Protein AF-A0A9D8IK48-F1 (afdb_monomer_lite)

Secondary structure (DSSP, 8-state):
--SS-PPPPS-EEEES---S-TT-TTTHHHHHHHHHHHH-SSSSSSSS-S-EEEE--TTS-S-TT--SSS--HHHHHHHHHHHHHHTTS-SEE-TTS--EEEEETTEEEEE-TT-S-SS--TT--S--TT----SHHHHHHHHIIIIITTS---EEEE-SS-TTSTTS-HHHHHHHHHHHTTS-EEEEEE-SS--EEEEE--STTPPPEEEEE---GGGEEEEEEEETTEEEEEEEEESSTT-SSS--EEEEEEEEE--SPP-

Foldseek 3Di:
DPDDDDDDDQAEEAFAPQDQAAQDAPRLVVSVVVSCQDRNAALPRHVRNHHYDYAHEQRQDADPPPRPRNDHSQVVQLVSLVVCVVVVNFDDADPVSHKTWHDDALEIETEQEHDQDCFADPPQDPHDRRSTSNHSVVCVLVCCCPVPNQVQGEYEYGYADDPPDSRHDLVRVVVSCVSCQSHLHAEYEYEDPDFAWDWDDNDPPGDTHIYTYQHDPLFFGKDWDDDAQKIWIKTWGFPDSPDPPPTDIDIGTRDIGTSGDDD

Sequence (263 aa):
MGGGKVGKPRGVLVLGDLIDDGDKRGETPVQWRHFESQFGLDGTDGMLKFPVFEGWGNHDGPPAGKEKFGFSVQAKIKERNIQRKKAGRIGSVSENGLHYSWDWGDVHFVQANLYPADRQHPKVRYSLPWHDPQGALSFVRDDLRVAVGGSGRPVVIVSHCGVDTDWWHPEDWAEFHKAVKPFNVVAYFYGHSGTGLRKYKPGEGEKPVDCLNTGQTEKGFFVSEVASGRFRAAYQIKKDFKATGDLEWEWKHLLDKPSGQPR

Radius of gyration: 17.96 Å; chains: 1; bounding box: 49×43×49 Å

pLDDT: mean 91.84, std 8.96, range [47.66, 98.94]

Structure (mmCIF, N/CA/C/O backbone):
data_AF-A0A9D8IK48-F1
#
_entry.id   AF-A0A9D8IK48-F1
#
loop_
_atom_site.group_PDB
_atom_site.id
_atom_site.type_symbol
_atom_site.label_atom_id
_atom_site.label_alt_id
_atom_site.label_comp_id
_atom_site.label_asym_id
_atom_site.label_entity_id
_atom_site.label_seq_id
_atom_site.pdbx_PDB_ins_code
_atom_site.Cartn_x
_atom_site.Cartn_y
_atom_site.Cartn_z
_atom_site.occupancy
_atom_site.B_iso_or_equiv
_atom_site.auth_seq_id
_atom_site.auth_comp_id
_atom_site.auth_asym_id
_atom_site.auth_atom_id
_atom_site.pdbx_PDB_model_num
ATOM 1 N N . MET A 1 1 ? -3.420 -3.772 23.108 1.00 53.00 1 MET A N 1
ATOM 2 C CA . MET A 1 1 ? -1.952 -3.602 23.130 1.00 53.00 1 MET A CA 1
ATOM 3 C C . MET A 1 1 ? -1.568 -3.001 24.465 1.00 53.00 1 MET A C 1
ATOM 5 O O . MET A 1 1 ? -2.245 -2.077 24.887 1.00 53.00 1 MET A O 1
ATOM 9 N N . GLY A 1 2 ? -0.572 -3.582 25.134 1.00 49.66 2 GLY A N 1
ATOM 10 C CA . GLY A 1 2 ? -0.240 -3.308 26.535 1.00 49.66 2 GLY A CA 1
ATOM 11 C C . GLY A 1 2 ? -0.135 -4.613 27.327 1.00 49.66 2 GLY A C 1
ATOM 12 O O . GLY A 1 2 ? -1.134 -5.315 27.454 1.00 49.66 2 GLY A O 1
ATOM 13 N N . GLY A 1 3 ? 1.085 -4.951 27.765 1.00 53.53 3 GLY A N 1
ATOM 14 C CA . GLY A 1 3 ? 1.457 -5.914 28.822 1.00 53.53 3 GLY A CA 1
ATOM 15 C C . GLY A 1 3 ? 0.966 -7.373 28.788 1.00 53.53 3 GLY A C 1
ATOM 16 O O . GLY A 1 3 ? 1.447 -8.168 29.585 1.00 53.53 3 GLY A O 1
ATOM 17 N N . GLY A 1 4 ? 0.019 -7.742 27.925 1.00 64.75 4 GLY A N 1
ATOM 18 C CA . GLY A 1 4 ? -0.636 -9.054 27.918 1.00 64.75 4 GLY A CA 1
ATOM 19 C C . GLY A 1 4 ? -0.247 -9.954 26.744 1.00 64.75 4 GLY A C 1
ATOM 20 O O . GLY A 1 4 ? 0.551 -9.592 25.880 1.00 64.75 4 GLY A O 1
ATOM 21 N N . LYS A 1 5 ? -0.865 -11.142 26.690 1.00 64.38 5 LYS A N 1
ATOM 22 C CA . LYS A 1 5 ? -0.676 -12.113 25.604 1.00 64.38 5 LYS A CA 1
ATOM 23 C C . LYS A 1 5 ? -1.137 -11.510 24.272 1.00 64.38 5 LYS A C 1
ATOM 25 O O . LYS A 1 5 ? -2.326 -11.281 24.062 1.00 64.38 5 LYS A O 1
ATOM 30 N N . VAL A 1 6 ? -0.190 -11.259 23.373 1.00 69.56 6 VAL A N 1
ATOM 31 C CA . VAL A 1 6 ? -0.472 -10.838 21.996 1.00 69.56 6 VAL A CA 1
ATOM 32 C C . VAL A 1 6 ? -0.964 -12.064 21.224 1.00 69.56 6 VAL A C 1
ATOM 34 O O . VAL A 1 6 ? -0.336 -13.123 21.264 1.00 69.56 6 VAL A O 1
ATOM 37 N N . GLY A 1 7 ? -2.124 -11.954 20.571 1.00 77.50 7 GLY A N 1
ATOM 38 C CA . GLY A 1 7 ? -2.629 -13.011 19.692 1.00 77.50 7 GLY A CA 1
ATOM 39 C C . GLY A 1 7 ? -1.684 -13.250 18.511 1.00 77.50 7 GLY A C 1
ATOM 40 O O . GLY A 1 7 ? -0.870 -12.390 18.185 1.00 77.50 7 GLY A O 1
ATOM 41 N N . LYS A 1 8 ? -1.787 -14.407 17.847 1.00 87.12 8 LYS A N 1
ATOM 42 C CA . LYS A 1 8 ? -0.975 -14.683 16.654 1.00 87.12 8 LYS A CA 1
ATOM 43 C C . LYS A 1 8 ? -1.329 -13.668 15.547 1.00 87.12 8 LYS A C 1
ATOM 45 O O . LYS A 1 8 ? -2.499 -13.629 15.155 1.00 87.12 8 LYS A O 1
ATOM 50 N N . PRO A 1 9 ? -0.369 -12.875 15.031 1.00 91.56 9 PRO A N 1
ATOM 51 C CA . PRO A 1 9 ? -0.606 -12.010 13.878 1.00 91.56 9 PRO A CA 1
ATOM 52 C C . PRO A 1 9 ? -1.168 -12.793 12.686 1.00 91.56 9 PRO A C 1
ATOM 54 O O . PRO A 1 9 ? -0.739 -13.919 12.420 1.00 91.56 9 PRO A O 1
ATOM 57 N N . ARG A 1 10 ? -2.121 -12.197 11.956 1.00 94.75 10 ARG A N 1
ATOM 58 C CA . ARG A 1 10 ? -2.684 -12.801 10.732 1.00 94.75 10 ARG A CA 1
ATOM 59 C C . ARG A 1 10 ? -1.714 -12.761 9.549 1.00 94.75 10 ARG A C 1
ATOM 61 O O . ARG A 1 10 ? -1.804 -13.610 8.668 1.00 94.75 10 ARG A O 1
ATOM 68 N N . GLY A 1 11 ? -0.787 -11.811 9.553 1.00 96.00 11 GLY A N 1
ATOM 69 C CA . GLY A 1 11 ? 0.256 -11.666 8.550 1.00 96.00 11 GLY A CA 1
ATOM 70 C C . GLY A 1 11 ? 1.078 -10.405 8.785 1.00 96.00 11 GLY A C 1
ATOM 71 O O . GLY A 1 11 ? 0.813 -9.647 9.721 1.00 96.00 11 GLY A O 1
ATOM 72 N N . VAL A 1 12 ? 2.064 -10.199 7.922 1.00 96.44 12 VAL A N 1
ATOM 73 C CA . VAL A 1 12 ? 2.932 -9.022 7.886 1.00 96.44 12 VAL A CA 1
ATOM 74 C C . VAL A 1 12 ? 2.710 -8.298 6.565 1.00 96.44 12 VAL A C 1
ATOM 76 O O . VAL A 1 12 ? 2.706 -8.923 5.506 1.00 96.44 12 VAL A O 1
ATOM 79 N N . LEU A 1 13 ? 2.498 -6.984 6.640 1.00 96.94 13 LEU A N 1
ATOM 80 C CA . LEU A 1 13 ? 2.385 -6.123 5.466 1.00 96.94 13 LEU A CA 1
ATOM 81 C C . LEU A 1 13 ? 3.755 -5.496 5.202 1.00 96.94 13 LEU A C 1
ATOM 83 O O . LEU A 1 13 ? 4.309 -4.872 6.106 1.00 96.94 13 LEU A O 1
ATOM 87 N N . VAL A 1 14 ? 4.285 -5.658 3.989 1.00 96.62 14 VAL A N 1
ATOM 88 C CA . VAL A 1 14 ? 5.536 -5.012 3.558 1.00 96.62 14 VAL A CA 1
ATOM 89 C C . VAL A 1 14 ? 5.201 -4.048 2.432 1.00 96.62 14 VAL A C 1
ATOM 91 O O . VAL A 1 14 ? 4.686 -4.436 1.388 1.00 96.62 14 VAL A O 1
ATOM 94 N N . LEU A 1 15 ? 5.407 -2.761 2.671 1.00 96.06 15 LEU A N 1
ATOM 95 C CA . LEU A 1 15 ? 4.761 -1.718 1.884 1.00 96.06 15 LEU A CA 1
ATOM 96 C C . LEU A 1 15 ? 5.628 -1.239 0.715 1.00 96.06 15 LEU A C 1
ATOM 98 O O . LEU A 1 15 ? 5.653 -0.049 0.450 1.00 96.06 15 LEU A O 1
ATOM 102 N N . GLY A 1 16 ? 6.344 -2.135 0.034 1.00 95.31 16 GLY A N 1
ATOM 103 C CA . GLY A 1 16 ? 7.300 -1.782 -1.024 1.00 95.31 16 GLY A CA 1
ATOM 104 C C . GLY A 1 16 ? 8.708 -1.487 -0.517 1.00 95.31 16 GLY A C 1
ATOM 105 O O . GLY A 1 16 ? 8.963 -1.588 0.683 1.00 95.31 16 GLY A O 1
ATOM 106 N N . ASP A 1 17 ? 9.589 -1.150 -1.459 1.00 95.12 17 ASP A N 1
ATOM 107 C CA . ASP A 1 17 ? 11.044 -1.064 -1.287 1.00 95.12 17 ASP A CA 1
ATOM 108 C C . ASP A 1 17 ? 11.593 -2.352 -0.671 1.00 95.12 17 ASP A C 1
ATOM 110 O O . ASP A 1 17 ? 12.171 -2.398 0.413 1.00 95.12 17 ASP A O 1
ATOM 114 N N . LEU A 1 18 ? 11.319 -3.446 -1.379 1.00 96.38 18 LEU A N 1
ATOM 115 C CA . LEU A 1 18 ? 11.733 -4.797 -1.007 1.00 96.38 18 LEU A CA 1
ATOM 116 C C . LEU A 1 18 ? 13.225 -5.014 -1.273 1.00 96.38 18 LEU A C 1
ATOM 118 O O . LEU A 1 18 ? 13.839 -5.911 -0.693 1.00 96.38 18 LEU A O 1
ATOM 122 N N . ILE A 1 19 ? 13.780 -4.212 -2.178 1.00 96.06 19 ILE A N 1
ATOM 123 C CA . ILE A 1 19 ? 15.187 -4.157 -2.554 1.00 96.06 19 ILE A CA 1
ATOM 124 C C . ILE A 1 19 ? 15.644 -2.694 -2.641 1.00 96.06 19 ILE A C 1
ATOM 126 O O . ILE A 1 19 ? 14.814 -1.805 -2.802 1.00 96.06 19 ILE A O 1
ATOM 130 N N . ASP A 1 20 ? 16.956 -2.452 -2.599 1.00 93.94 20 ASP A N 1
ATOM 131 C CA . ASP A 1 20 ? 17.533 -1.104 -2.728 1.00 93.94 20 ASP A CA 1
ATOM 132 C C . ASP A 1 20 ? 17.848 -0.740 -4.191 1.00 93.94 20 ASP A C 1
ATOM 134 O O . ASP A 1 20 ? 17.797 0.425 -4.583 1.00 93.94 20 ASP A O 1
ATOM 138 N N . ASP A 1 21 ? 18.179 -1.725 -5.028 1.00 93.62 21 ASP A N 1
ATOM 139 C CA . ASP A 1 21 ? 18.702 -1.505 -6.375 1.00 93.62 21 ASP A CA 1
ATOM 140 C C . ASP A 1 21 ? 17.896 -2.273 -7.432 1.00 93.62 21 ASP A C 1
ATOM 142 O O . ASP A 1 21 ? 18.225 -3.403 -7.816 1.00 93.62 21 ASP A O 1
ATOM 146 N N . GLY A 1 22 ? 16.853 -1.634 -7.957 1.00 93.12 22 GLY A N 1
ATOM 147 C CA . GLY A 1 22 ? 16.107 -2.105 -9.123 1.00 93.12 22 GLY A CA 1
ATOM 148 C C . GLY A 1 22 ? 16.927 -2.080 -10.421 1.00 93.12 22 GLY A C 1
ATOM 149 O O . GLY A 1 22 ? 17.649 -1.123 -10.692 1.00 93.12 22 GLY A O 1
ATOM 150 N N . ASP A 1 23 ? 16.808 -3.135 -11.236 1.00 93.69 23 ASP A N 1
ATOM 151 C CA . ASP A 1 23 ? 17.503 -3.311 -12.527 1.00 93.69 23 ASP A CA 1
ATOM 152 C C . ASP A 1 23 ? 19.005 -3.017 -12.484 1.00 93.69 23 ASP A C 1
ATOM 154 O O . ASP A 1 23 ? 19.554 -2.232 -13.260 1.00 93.69 23 ASP A O 1
ATOM 158 N N . LYS A 1 24 ? 19.691 -3.714 -11.581 1.00 94.25 24 LYS A N 1
ATOM 159 C CA . LYS A 1 24 ? 21.137 -3.689 -11.416 1.00 94.25 24 LYS A CA 1
ATOM 160 C C . LYS A 1 24 ? 21.702 -5.095 -11.530 1.00 94.25 24 LYS A C 1
ATOM 162 O O . LYS A 1 24 ? 21.311 -6.029 -10.823 1.00 94.25 24 LYS A O 1
ATOM 167 N N . ARG A 1 25 ? 22.639 -5.261 -12.466 1.00 94.12 25 ARG A N 1
ATOM 168 C CA . ARG A 1 25 ? 23.236 -6.559 -12.798 1.00 94.12 25 ARG A CA 1
ATOM 169 C C . ARG A 1 25 ? 23.842 -7.210 -11.559 1.00 94.12 25 ARG A C 1
ATOM 171 O O . ARG A 1 25 ? 24.760 -6.669 -10.961 1.00 94.12 25 ARG A O 1
ATOM 178 N N . GLY A 1 26 ? 23.376 -8.411 -11.239 1.00 92.06 26 GLY A N 1
ATOM 179 C CA . GLY A 1 26 ? 23.918 -9.205 -10.137 1.00 92.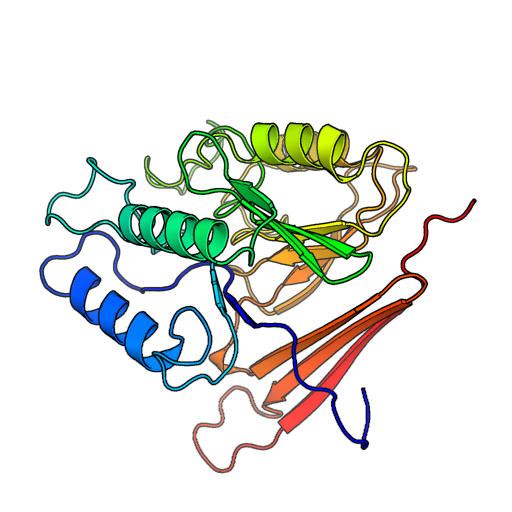06 26 GLY A CA 1
ATOM 180 C C . GLY A 1 26 ? 23.495 -8.741 -8.742 1.00 92.06 26 GLY A C 1
ATOM 181 O O . GLY A 1 26 ? 23.629 -9.532 -7.819 1.00 92.06 26 GLY A O 1
ATOM 182 N N . GLU A 1 27 ? 22.925 -7.544 -8.585 1.00 96.06 27 GLU A N 1
ATOM 183 C CA . GLU A 1 27 ? 22.507 -7.000 -7.286 1.00 96.06 27 GLU A CA 1
ATOM 184 C C . GLU A 1 27 ? 21.008 -7.196 -7.046 1.00 96.06 27 GLU A C 1
ATOM 186 O O . GLU A 1 27 ? 20.642 -7.837 -6.061 1.00 96.06 27 GLU A O 1
ATOM 191 N N . THR A 1 28 ? 20.144 -6.790 -7.988 1.00 96.62 28 THR A N 1
ATOM 192 C CA . THR A 1 28 ? 18.679 -6.960 -7.878 1.00 96.62 28 THR A CA 1
ATOM 193 C C . THR A 1 28 ? 18.279 -8.405 -7.539 1.00 96.62 28 THR A C 1
ATOM 195 O O . THR A 1 28 ? 17.513 -8.608 -6.596 1.00 96.62 28 THR A O 1
ATOM 198 N N . PRO A 1 29 ? 18.820 -9.451 -8.209 1.00 97.31 29 PRO A N 1
ATOM 199 C CA . PRO A 1 29 ? 18.458 -10.829 -7.878 1.00 97.31 29 PRO A CA 1
ATOM 200 C C . PRO A 1 29 ? 18.999 -11.291 -6.519 1.00 97.31 29 PRO A C 1
ATOM 202 O O . PRO A 1 29 ? 18.433 -12.201 -5.921 1.00 97.31 29 PRO A O 1
ATOM 205 N N . VAL A 1 30 ? 20.120 -10.732 -6.046 1.00 98.12 30 VAL A N 1
ATOM 206 C CA . VAL A 1 30 ? 20.694 -11.057 -4.728 1.00 98.12 30 VAL A CA 1
ATOM 207 C C . VAL A 1 30 ? 19.833 -10.448 -3.627 1.00 98.12 30 VAL A C 1
ATOM 209 O O . VAL A 1 30 ? 19.423 -11.170 -2.722 1.00 98.12 30 VAL A O 1
ATOM 212 N N . GLN A 1 31 ? 19.506 -9.160 -3.740 1.00 98.06 31 GLN A N 1
ATOM 213 C CA . GLN A 1 31 ? 18.646 -8.456 -2.788 1.00 98.06 31 GLN A CA 1
ATOM 214 C C . GLN A 1 31 ? 17.262 -9.112 -2.708 1.00 98.06 31 GLN A C 1
ATOM 216 O O . GLN A 1 31 ? 16.778 -9.390 -1.613 1.00 98.06 31 GLN A O 1
ATOM 221 N N . TRP A 1 32 ? 16.679 -9.502 -3.848 1.00 98.19 32 TRP A N 1
ATOM 222 C CA . TRP A 1 32 ? 15.425 -10.260 -3.858 1.00 98.19 32 TRP A CA 1
ATOM 223 C C . TRP A 1 32 ? 15.527 -11.599 -3.107 1.00 98.19 32 TRP A C 1
ATOM 225 O O . TRP A 1 32 ? 14.653 -11.927 -2.309 1.00 98.19 32 TRP A O 1
ATOM 235 N N . ARG A 1 33 ? 16.614 -12.362 -3.291 1.00 98.31 33 ARG A N 1
ATOM 236 C CA . ARG A 1 33 ? 16.835 -13.606 -2.527 1.00 98.31 33 ARG A CA 1
ATOM 237 C C . ARG A 1 33 ? 16.993 -13.354 -1.027 1.00 98.31 33 ARG A C 1
ATOM 239 O O . ARG A 1 33 ? 16.605 -14.203 -0.224 1.00 98.31 33 ARG A O 1
ATOM 246 N N . HIS A 1 34 ? 17.554 -12.214 -0.626 1.00 98.19 34 HIS A N 1
ATOM 247 C CA . HIS A 1 34 ? 17.592 -11.829 0.784 1.00 98.19 34 HIS A CA 1
ATOM 248 C C . HIS A 1 34 ? 16.184 -11.569 1.312 1.00 98.19 34 HIS A C 1
ATOM 250 O O . HIS A 1 34 ? 15.813 -12.182 2.314 1.00 98.19 34 HIS A O 1
ATOM 256 N N . PHE A 1 35 ? 15.373 -10.797 0.583 1.00 98.12 35 PHE A N 1
ATOM 257 C CA . PHE A 1 35 ? 13.964 -10.595 0.916 1.00 98.12 35 PHE A CA 1
ATOM 258 C C . PHE A 1 35 ? 13.222 -11.933 1.063 1.00 98.12 35 PHE A C 1
ATOM 260 O O . PHE A 1 35 ? 12.610 -12.181 2.100 1.00 98.12 35 PHE A O 1
ATOM 267 N N . GLU A 1 36 ? 13.344 -12.844 0.094 1.00 98.31 36 GLU A N 1
ATOM 268 C CA . GLU A 1 36 ? 12.711 -14.168 0.158 1.00 98.31 36 GLU A CA 1
ATOM 269 C C . GLU A 1 36 ? 13.184 -14.989 1.361 1.00 98.31 36 GLU A C 1
ATOM 271 O O . GLU A 1 36 ? 12.360 -15.540 2.087 1.00 98.31 36 GLU A O 1
ATOM 276 N N . SER A 1 37 ? 14.491 -15.043 1.625 1.00 98.44 37 SER A N 1
ATOM 277 C CA . SER A 1 37 ? 15.011 -15.852 2.736 1.00 98.44 37 SER A CA 1
ATOM 278 C C . SER A 1 37 ? 14.629 -15.291 4.111 1.00 98.44 37 SER A C 1
ATOM 280 O O . SER A 1 37 ? 14.436 -16.058 5.057 1.00 98.44 37 SER A O 1
ATOM 282 N N . GLN A 1 38 ? 14.465 -13.972 4.240 1.00 97.38 38 GLN A N 1
ATOM 283 C CA . GLN A 1 38 ? 14.080 -13.328 5.495 1.00 97.38 38 GLN A CA 1
ATOM 284 C C . GLN A 1 38 ? 12.563 -13.320 5.703 1.00 97.38 38 GLN A C 1
ATOM 286 O O . GLN A 1 38 ? 12.089 -13.746 6.758 1.00 97.38 38 GLN A O 1
ATOM 291 N N . PHE A 1 39 ? 11.797 -12.864 4.714 1.00 97.56 39 PHE A N 1
ATOM 292 C CA . PHE A 1 39 ? 10.355 -12.644 4.833 1.00 97.56 39 PHE A CA 1
ATOM 293 C C . PHE A 1 39 ? 9.530 -13.861 4.401 1.00 97.56 39 PHE A C 1
ATOM 295 O O . PHE A 1 39 ? 8.487 -14.125 4.998 1.00 97.56 39 PHE A O 1
ATOM 302 N N . GLY A 1 40 ? 9.994 -14.631 3.415 1.00 98.12 40 GLY A N 1
ATOM 303 C CA . GLY A 1 40 ? 9.218 -15.720 2.820 1.00 98.12 40 GLY A CA 1
ATOM 304 C C . GLY A 1 40 ? 7.928 -15.228 2.156 1.00 98.12 40 GLY A C 1
ATOM 305 O O . GLY A 1 40 ? 7.738 -14.037 1.904 1.00 98.12 40 GLY A O 1
ATOM 306 N N . LEU A 1 41 ? 7.028 -16.150 1.831 1.00 98.38 41 LEU A N 1
ATOM 307 C CA . LEU A 1 41 ? 5.690 -15.896 1.301 1.00 98.38 41 LEU A CA 1
ATOM 308 C C . LEU A 1 41 ? 4.604 -16.166 2.336 1.00 98.38 41 LEU A C 1
ATOM 310 O O . LEU A 1 41 ? 3.699 -15.350 2.519 1.00 98.38 41 LEU A O 1
ATOM 314 N N . ASP A 1 42 ? 4.652 -17.327 2.983 1.00 97.31 42 ASP A N 1
ATOM 315 C CA . ASP A 1 42 ? 3.525 -17.824 3.773 1.00 97.31 42 ASP A CA 1
ATOM 316 C C . ASP A 1 42 ? 3.862 -18.212 5.213 1.00 97.31 42 ASP A C 1
ATOM 318 O O . ASP A 1 42 ? 3.010 -18.721 5.948 1.00 97.31 42 ASP A O 1
ATOM 322 N N . GLY A 1 43 ? 5.085 -17.896 5.631 1.00 96.81 43 GLY A N 1
ATOM 323 C CA . GLY A 1 43 ? 5.606 -18.185 6.959 1.00 96.81 43 GLY A CA 1
ATOM 324 C C . GLY A 1 43 ? 6.256 -19.562 7.082 1.00 96.81 43 GLY A C 1
ATOM 325 O O . GLY A 1 43 ? 6.645 -19.938 8.192 1.00 96.81 43 GLY A O 1
ATOM 326 N N . THR A 1 44 ? 6.377 -20.315 5.983 1.00 97.19 44 THR A N 1
ATOM 327 C CA . THR A 1 44 ? 7.043 -21.630 5.965 1.00 97.19 44 THR A CA 1
ATOM 328 C C . THR A 1 44 ? 8.396 -21.620 5.250 1.00 97.19 44 THR A C 1
ATOM 330 O O . THR A 1 44 ? 9.234 -22.474 5.527 1.00 97.19 44 THR A O 1
ATOM 333 N N . ASP A 1 45 ? 8.638 -20.620 4.406 1.00 96.88 45 ASP A N 1
ATOM 334 C CA . ASP A 1 45 ? 9.717 -20.554 3.415 1.00 96.88 45 ASP A CA 1
ATOM 335 C C . ASP A 1 45 ? 10.758 -19.450 3.681 1.00 96.88 45 ASP A C 1
ATOM 337 O O . ASP A 1 45 ? 11.745 -19.348 2.958 1.00 96.88 45 ASP A O 1
ATOM 341 N N . GLY A 1 46 ? 10.579 -18.667 4.749 1.00 97.00 46 GLY A N 1
ATOM 342 C CA . GLY A 1 46 ? 11.536 -17.661 5.217 1.00 97.00 46 GLY A CA 1
ATOM 343 C C . GLY A 1 46 ? 11.849 -17.773 6.712 1.00 97.00 46 GLY A C 1
ATOM 344 O O . GLY A 1 46 ? 11.335 -18.641 7.433 1.00 97.00 46 GLY A O 1
ATOM 345 N N . MET A 1 47 ? 12.701 -16.875 7.211 1.00 97.62 47 MET A N 1
ATOM 346 C CA . MET A 1 47 ? 12.967 -16.734 8.649 1.00 97.62 47 MET A CA 1
ATOM 347 C C . MET A 1 47 ? 11.713 -16.283 9.407 1.00 97.62 47 MET A C 1
ATOM 349 O O . MET A 1 47 ? 11.414 -16.816 10.479 1.00 97.62 47 MET A O 1
ATOM 353 N N . LEU A 1 48 ? 10.960 -15.342 8.837 1.00 95.62 48 LEU A N 1
ATOM 354 C CA . LEU A 1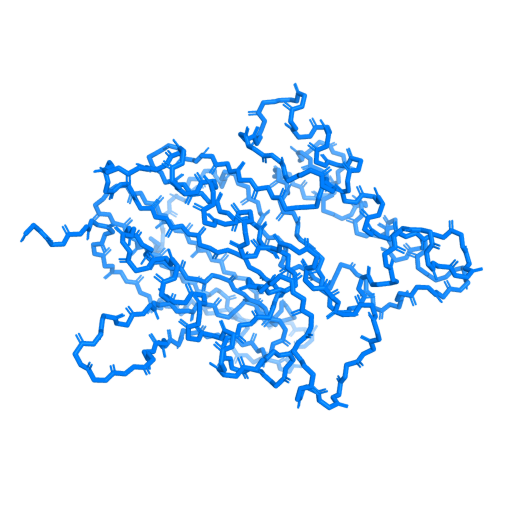 48 ? 9.699 -14.857 9.376 1.00 95.62 48 LEU A CA 1
ATOM 355 C C . LEU A 1 48 ? 8.630 -15.954 9.312 1.00 95.62 48 LEU A C 1
ATOM 357 O O . LEU A 1 48 ? 8.391 -16.559 8.273 1.00 95.62 48 LEU A O 1
ATOM 361 N N . LYS A 1 49 ? 7.958 -16.209 10.439 1.00 95.62 49 LYS A N 1
ATOM 362 C CA . LYS A 1 49 ? 6.981 -17.308 10.584 1.00 95.62 49 LYS A CA 1
ATOM 363 C C . LYS A 1 49 ? 5.528 -16.853 10.437 1.00 95.62 49 LYS A C 1
ATOM 365 O O . LYS A 1 49 ? 4.624 -17.391 11.081 1.00 95.62 49 LYS A O 1
ATOM 370 N N . PHE A 1 50 ? 5.311 -15.847 9.592 1.00 96.25 50 PHE A N 1
ATOM 371 C CA . PHE A 1 50 ? 4.001 -15.272 9.297 1.00 96.25 50 PHE A CA 1
ATOM 372 C C . PHE A 1 50 ? 3.810 -15.120 7.787 1.00 96.25 50 PHE A C 1
ATOM 374 O O . PHE A 1 50 ? 4.785 -14.835 7.096 1.00 96.25 50 PHE A O 1
ATOM 381 N N . PRO A 1 51 ? 2.573 -15.246 7.274 1.00 97.69 51 PRO A N 1
ATOM 382 C CA . PRO A 1 51 ? 2.285 -14.908 5.889 1.00 97.69 51 PRO A CA 1
ATOM 383 C C . PRO A 1 51 ? 2.608 -13.447 5.585 1.00 97.69 51 PRO A C 1
ATOM 385 O O . PRO A 1 51 ? 2.252 -12.559 6.365 1.00 97.69 51 PRO A O 1
ATOM 388 N N . VAL A 1 52 ? 3.241 -13.204 4.442 1.00 98.38 52 VAL A N 1
ATOM 389 C CA . VAL A 1 52 ? 3.659 -11.872 3.999 1.00 98.38 52 VAL A CA 1
ATOM 390 C C . VAL A 1 52 ? 2.762 -11.400 2.866 1.00 98.38 52 VAL A C 1
ATOM 392 O O . VAL A 1 52 ? 2.381 -12.172 1.983 1.00 98.38 52 VAL A O 1
ATOM 395 N N . PHE A 1 53 ? 2.409 -10.120 2.907 1.00 98.62 53 PHE A N 1
ATOM 396 C CA . PHE A 1 53 ? 1.628 -9.416 1.899 1.00 98.62 53 PHE A CA 1
ATOM 397 C C . PHE A 1 53 ? 2.422 -8.176 1.495 1.00 98.62 53 PHE A C 1
ATOM 399 O O . PHE A 1 53 ? 2.342 -7.142 2.162 1.00 98.62 53 PHE A O 1
ATOM 406 N N . GLU A 1 54 ? 3.229 -8.312 0.444 1.00 98.31 54 GLU A N 1
ATOM 407 C CA . GLU A 1 54 ? 4.048 -7.218 -0.073 1.00 98.31 54 GLU A CA 1
ATOM 408 C C . GLU A 1 54 ? 3.414 -6.474 -1.252 1.00 98.31 54 GLU A C 1
ATOM 410 O O . GLU A 1 54 ? 2.749 -7.074 -2.095 1.00 98.31 54 GLU A O 1
ATOM 415 N N . GLY A 1 55 ? 3.664 -5.167 -1.315 1.00 97.25 55 GLY A N 1
ATOM 416 C CA . GLY A 1 55 ? 3.555 -4.378 -2.542 1.00 97.25 55 GLY A CA 1
ATOM 417 C C . GLY A 1 55 ? 4.935 -4.018 -3.094 1.00 97.25 55 GLY A C 1
ATOM 418 O O . GLY A 1 55 ? 5.947 -4.373 -2.494 1.00 97.25 55 GLY A O 1
ATOM 419 N N . TRP A 1 56 ? 4.974 -3.297 -4.213 1.00 96.56 56 TRP A N 1
ATOM 420 C CA . TRP A 1 56 ? 6.202 -2.699 -4.748 1.00 96.56 56 TRP A CA 1
ATOM 421 C C . TRP A 1 56 ? 6.284 -1.195 -4.455 1.00 96.56 56 TRP A C 1
ATOM 423 O O . TRP A 1 56 ? 5.267 -0.496 -4.459 1.00 96.56 56 TRP A O 1
ATOM 433 N N . GLY A 1 57 ? 7.504 -0.723 -4.210 1.00 95.19 57 GLY A N 1
ATOM 434 C CA . GLY A 1 57 ? 7.885 0.670 -3.993 1.00 95.19 57 GLY A CA 1
ATOM 435 C C . GLY A 1 57 ? 8.811 1.197 -5.084 1.00 95.19 57 GLY A C 1
ATOM 436 O O . GLY A 1 57 ? 9.035 0.550 -6.110 1.00 95.19 57 GLY A O 1
ATOM 437 N N . ASN A 1 58 ? 9.330 2.409 -4.915 1.00 93.69 58 ASN A N 1
ATOM 438 C CA . ASN A 1 58 ? 10.081 3.059 -5.984 1.00 93.69 58 AS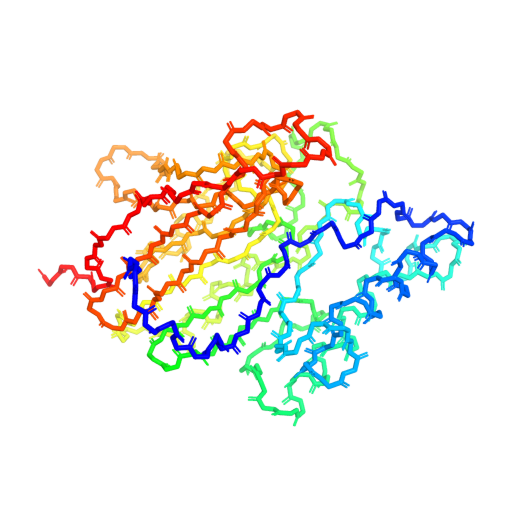N A CA 1
ATOM 439 C C . ASN A 1 58 ? 11.434 2.418 -6.311 1.00 93.69 58 ASN A C 1
ATOM 441 O O . ASN A 1 58 ? 11.929 2.637 -7.424 1.00 93.69 58 ASN A O 1
ATOM 445 N N . HIS A 1 59 ? 12.010 1.639 -5.396 1.00 94.69 59 HIS A N 1
ATOM 446 C CA . HIS A 1 59 ? 13.240 0.885 -5.638 1.00 94.69 59 HIS A CA 1
ATOM 447 C C . HIS A 1 59 ? 13.004 -0.461 -6.348 1.00 94.69 59 HIS A C 1
ATOM 449 O O . HIS A 1 59 ? 13.910 -0.992 -6.986 1.00 94.69 59 HIS A O 1
ATOM 455 N N . ASP A 1 60 ? 11.769 -0.969 -6.360 1.00 95.81 60 ASP A N 1
ATOM 456 C CA . ASP A 1 60 ? 11.409 -2.294 -6.896 1.00 95.81 60 ASP A CA 1
ATOM 457 C C . ASP A 1 60 ? 11.138 -2.302 -8.417 1.00 95.81 60 ASP A C 1
ATOM 459 O O . ASP A 1 60 ? 10.445 -3.174 -8.957 1.00 95.81 60 ASP A O 1
ATOM 463 N N . GLY A 1 61 ? 11.624 -1.283 -9.123 1.00 90.06 61 GLY A N 1
ATOM 464 C CA . GLY A 1 61 ? 11.440 -1.114 -10.561 1.00 90.06 61 GLY A CA 1
ATOM 465 C C . GLY A 1 61 ? 12.548 -1.751 -11.405 1.00 90.06 61 GLY A C 1
ATOM 466 O O . GLY A 1 61 ? 13.577 -2.178 -10.882 1.00 90.06 61 GLY A O 1
ATOM 467 N N . PRO A 1 62 ? 12.375 -1.774 -12.738 1.00 93.50 62 PRO A N 1
ATOM 468 C CA . PRO A 1 62 ? 11.203 -1.390 -13.516 1.00 93.50 62 PRO A CA 1
ATOM 469 C C . PRO A 1 62 ? 10.190 -2.556 -13.668 1.00 93.50 62 PRO A C 1
ATOM 471 O O . PRO A 1 62 ? 10.461 -3.695 -13.264 1.00 93.50 62 PRO A O 1
ATOM 474 N N . PRO A 1 63 ? 9.008 -2.297 -14.264 1.00 93.19 63 PRO A N 1
ATOM 475 C CA . PRO A 1 63 ? 8.039 -3.323 -14.624 1.00 93.19 63 PRO A CA 1
ATOM 476 C C . PRO A 1 63 ? 8.622 -4.437 -15.487 1.00 93.19 63 PRO A C 1
ATOM 478 O O . PRO A 1 63 ? 9.557 -4.224 -16.254 1.00 93.19 63 PRO A O 1
ATOM 481 N N . ALA A 1 64 ? 7.988 -5.606 -15.410 1.00 92.94 64 ALA A N 1
ATOM 482 C CA . ALA A 1 64 ? 8.349 -6.770 -16.209 1.00 92.94 64 ALA A CA 1
ATOM 483 C C . ALA A 1 64 ? 8.389 -6.447 -17.715 1.00 92.94 64 ALA A C 1
ATOM 485 O O . ALA A 1 64 ? 7.450 -5.860 -18.260 1.00 92.94 64 ALA A O 1
ATOM 486 N N . GLY A 1 65 ? 9.465 -6.859 -18.382 1.00 93.44 65 GLY A N 1
ATOM 487 C CA . GLY A 1 65 ? 9.743 -6.571 -19.787 1.00 93.44 65 GLY A CA 1
ATOM 488 C C . GLY A 1 65 ? 10.372 -5.196 -20.045 1.00 93.44 65 GLY A C 1
ATOM 489 O O . GLY A 1 65 ? 10.565 -4.834 -21.207 1.00 93.44 65 GLY A O 1
ATOM 490 N N . LYS A 1 66 ? 10.671 -4.411 -19.002 1.00 94.31 66 LYS A N 1
ATOM 491 C CA . LYS A 1 66 ? 11.385 -3.123 -19.108 1.00 94.31 66 LYS A CA 1
ATOM 492 C C . LYS A 1 66 ? 12.769 -3.152 -18.461 1.00 94.31 66 LYS A C 1
ATOM 494 O O . LYS A 1 66 ? 13.536 -2.214 -18.664 1.00 94.31 66 LYS A O 1
ATOM 499 N N . GLU A 1 67 ? 13.085 -4.203 -17.714 1.00 94.12 67 GLU A N 1
ATOM 500 C CA . GLU A 1 67 ? 14.401 -4.448 -17.135 1.00 94.12 67 GLU A CA 1
ATOM 501 C C . GLU A 1 67 ? 15.466 -4.698 -18.212 1.00 94.12 67 GLU A C 1
ATOM 503 O O . GLU A 1 67 ? 15.225 -5.360 -19.222 1.00 94.12 67 GLU A O 1
ATOM 508 N N . LYS A 1 68 ? 16.676 -4.187 -17.988 1.00 94.81 68 LYS A N 1
ATOM 509 C CA . LYS A 1 68 ? 17.849 -4.388 -18.849 1.00 94.81 68 LYS A CA 1
ATOM 510 C C . LYS A 1 68 ? 18.649 -5.623 -18.458 1.00 94.81 68 LYS A C 1
ATOM 512 O O . LYS A 1 68 ? 19.345 -6.189 -19.300 1.00 94.81 68 LYS A O 1
ATOM 517 N N . PHE A 1 69 ? 18.588 -6.033 -17.192 1.00 94.62 69 PHE A N 1
ATOM 518 C CA . PHE A 1 69 ? 19.398 -7.133 -16.660 1.00 94.62 69 PHE A CA 1
ATOM 519 C C . PHE A 1 69 ? 18.598 -8.405 -16.356 1.00 94.62 69 PHE A C 1
ATOM 521 O O . PHE A 1 69 ? 19.087 -9.281 -15.643 1.00 94.62 69 PHE A O 1
ATOM 528 N N . GLY A 1 70 ? 17.397 -8.534 -16.934 1.00 93.94 70 GLY A N 1
ATOM 529 C CA . GLY A 1 70 ? 16.633 -9.788 -16.976 1.00 93.94 70 GLY A CA 1
ATOM 530 C C . GLY A 1 70 ? 16.009 -10.218 -15.647 1.00 93.94 70 GLY A C 1
ATOM 531 O O . GLY A 1 70 ? 15.648 -11.383 -15.493 1.00 93.94 70 GLY A O 1
ATOM 532 N N . PHE A 1 71 ? 15.895 -9.305 -14.681 1.00 96.44 71 PHE A N 1
ATOM 533 C CA . PHE A 1 71 ? 15.218 -9.551 -13.415 1.00 96.44 71 PHE A CA 1
ATOM 534 C C . PHE A 1 71 ? 14.261 -8.407 -13.072 1.00 96.44 71 PHE A C 1
ATOM 536 O O . PHE A 1 71 ? 14.690 -7.264 -12.937 1.00 96.44 71 PHE A O 1
ATOM 543 N N . SER A 1 72 ? 12.978 -8.724 -12.879 1.00 96.88 72 SER A N 1
ATOM 544 C CA . SER A 1 72 ? 11.956 -7.766 -12.445 1.00 96.88 72 SER A CA 1
ATOM 545 C C . SER A 1 72 ? 11.309 -8.225 -11.141 1.00 96.88 72 SER A C 1
ATOM 547 O O . SER A 1 72 ? 10.682 -9.286 -11.084 1.00 96.88 72 SER A O 1
ATOM 549 N N . VAL A 1 73 ? 11.413 -7.398 -10.098 1.00 97.50 73 VAL A N 1
ATOM 550 C CA . VAL A 1 73 ? 10.737 -7.630 -8.808 1.00 97.50 73 VAL A CA 1
ATOM 551 C C . VAL A 1 73 ? 9.221 -7.646 -8.984 1.00 97.50 73 VAL A C 1
ATOM 553 O O . VAL A 1 73 ? 8.538 -8.511 -8.441 1.00 97.50 73 VAL A O 1
ATOM 556 N N . GLN A 1 74 ? 8.682 -6.769 -9.833 1.00 97.69 74 GLN A N 1
ATOM 557 C CA . GLN A 1 74 ? 7.255 -6.769 -10.150 1.00 97.69 74 GLN A CA 1
ATOM 558 C C . GLN A 1 74 ? 6.798 -8.088 -10.791 1.00 97.69 74 GLN A C 1
ATOM 560 O O . GLN A 1 74 ? 5.702 -8.558 -10.488 1.00 97.69 74 GLN A O 1
ATOM 565 N N . ALA A 1 75 ? 7.623 -8.732 -11.629 1.00 98.12 75 ALA A N 1
ATOM 566 C CA . ALA A 1 75 ? 7.312 -10.071 -12.140 1.00 98.12 75 ALA A CA 1
ATOM 567 C C . ALA A 1 75 ? 7.209 -11.100 -11.000 1.00 98.12 75 ALA A C 1
ATOM 569 O O . ALA A 1 75 ? 6.279 -11.907 -10.976 1.00 98.12 75 ALA A O 1
ATOM 570 N N . LYS A 1 76 ? 8.104 -11.019 -10.007 1.00 98.56 76 LYS A N 1
ATOM 571 C CA . LYS A 1 76 ? 8.074 -11.885 -8.819 1.00 98.56 76 LYS A CA 1
ATOM 572 C C . LYS A 1 76 ? 6.868 -11.643 -7.922 1.00 98.56 76 LYS A C 1
ATOM 574 O O . LYS A 1 76 ? 6.264 -12.602 -7.448 1.00 98.56 76 LYS A O 1
ATOM 579 N N . ILE A 1 77 ? 6.437 -10.397 -7.764 1.00 98.44 77 ILE A N 1
ATOM 580 C CA . ILE A 1 77 ? 5.197 -10.077 -7.046 1.00 98.44 77 ILE A CA 1
ATOM 581 C C . ILE A 1 77 ? 3.979 -10.679 -7.763 1.00 98.44 77 ILE A C 1
ATOM 583 O O . ILE A 1 77 ? 3.134 -11.290 -7.110 1.00 98.44 77 ILE A O 1
ATOM 587 N N . LYS A 1 78 ? 3.908 -10.609 -9.102 1.00 98.62 78 LYS A N 1
ATOM 588 C CA . LYS A 1 78 ? 2.831 -11.264 -9.875 1.00 98.62 78 LYS A CA 1
ATOM 589 C C . LYS A 1 78 ? 2.805 -12.778 -9.645 1.00 98.62 78 LYS A C 1
ATOM 591 O O . LYS A 1 78 ? 1.742 -13.339 -9.375 1.00 98.62 78 LYS A O 1
ATOM 596 N N . GLU A 1 79 ? 3.964 -13.440 -9.703 1.00 98.56 79 GLU A N 1
ATOM 597 C CA . GLU A 1 79 ? 4.094 -14.875 -9.399 1.00 98.56 79 GLU A CA 1
ATOM 598 C C . GLU A 1 79 ? 3.575 -15.195 -7.984 1.00 98.56 79 GLU A C 1
ATOM 600 O O . GLU A 1 79 ? 2.790 -16.130 -7.796 1.00 98.56 79 GLU A O 1
ATOM 605 N N . ARG A 1 80 ? 3.951 -14.384 -6.990 1.00 98.69 80 ARG A N 1
ATOM 606 C CA . ARG A 1 80 ? 3.530 -14.541 -5.590 1.00 98.69 80 ARG A CA 1
ATOM 607 C C . ARG A 1 80 ? 2.036 -14.296 -5.396 1.00 98.69 80 ARG A C 1
ATOM 609 O O . ARG A 1 80 ? 1.394 -15.048 -4.666 1.00 98.69 80 ARG A O 1
ATOM 616 N N . ASN A 1 81 ? 1.440 -13.336 -6.098 1.00 98.75 81 ASN A N 1
ATOM 617 C CA . ASN A 1 81 ? -0.005 -13.100 -6.065 1.00 98.75 81 ASN A CA 1
ATOM 618 C C . ASN A 1 81 ? -0.794 -14.278 -6.647 1.00 98.75 81 ASN A C 1
ATOM 620 O O . ASN A 1 81 ? -1.805 -14.682 -6.070 1.00 98.75 81 ASN A O 1
ATOM 624 N N . ILE A 1 82 ? -0.300 -14.914 -7.715 1.00 98.56 82 ILE A N 1
ATOM 625 C CA . ILE A 1 82 ? -0.890 -16.159 -8.231 1.00 98.56 82 ILE A CA 1
ATOM 626 C C . ILE A 1 82 ? -0.860 -17.251 -7.154 1.00 98.56 82 ILE A C 1
ATOM 628 O O . ILE A 1 82 ? -1.865 -17.931 -6.937 1.00 98.56 82 ILE A O 1
ATOM 632 N N . GLN A 1 83 ? 0.263 -17.413 -6.450 1.00 98.62 83 GLN A N 1
ATOM 633 C CA . GLN A 1 83 ? 0.389 -18.401 -5.374 1.00 98.62 83 GLN A CA 1
ATOM 634 C C . GLN A 1 83 ? -0.543 -18.092 -4.195 1.00 98.62 83 GLN A C 1
ATOM 636 O O . GLN A 1 83 ? -1.263 -18.980 -3.734 1.00 98.62 83 GLN A O 1
ATOM 641 N N . ARG A 1 84 ? -0.613 -16.829 -3.750 1.00 98.50 84 ARG A N 1
ATOM 642 C CA . ARG A 1 84 ? -1.560 -16.379 -2.716 1.00 98.50 84 ARG A CA 1
ATOM 643 C C . ARG A 1 84 ? -3.001 -16.677 -3.105 1.00 98.50 84 ARG A C 1
ATOM 645 O O . ARG A 1 84 ? -3.762 -17.174 -2.276 1.00 98.50 84 ARG A O 1
ATOM 652 N N . LYS A 1 85 ? -3.371 -16.391 -4.357 1.00 98.50 85 LYS A N 1
ATOM 653 C CA . LYS A 1 85 ? -4.727 -16.601 -4.870 1.00 98.50 85 LYS A CA 1
ATOM 654 C C . LYS A 1 85 ? -5.076 -18.086 -4.913 1.00 98.50 85 LYS A C 1
ATOM 656 O O . LYS A 1 85 ? -6.135 -18.466 -4.422 1.00 98.50 85 LYS A O 1
ATOM 661 N N . LYS A 1 86 ? -4.168 -18.931 -5.418 1.00 98.38 86 LYS A N 1
ATOM 662 C CA . LYS A 1 86 ? -4.323 -20.399 -5.422 1.00 98.38 86 LYS A CA 1
ATOM 663 C C . LYS A 1 86 ? -4.468 -20.974 -4.012 1.00 98.38 86 LYS A C 1
ATOM 665 O O . LYS A 1 86 ? -5.257 -21.887 -3.811 1.00 98.38 86 LYS A O 1
ATOM 670 N N . ALA A 1 87 ? -3.748 -20.416 -3.041 1.00 98.00 87 ALA A N 1
ATOM 671 C CA . ALA A 1 87 ? -3.825 -20.818 -1.639 1.00 98.00 87 ALA A CA 1
ATOM 672 C C . ALA A 1 87 ? -5.029 -20.222 -0.877 1.00 98.00 87 ALA A C 1
ATOM 674 O O . ALA A 1 87 ? -5.144 -20.435 0.328 1.00 98.00 87 ALA A O 1
ATOM 675 N N . GLY A 1 88 ? -5.895 -19.435 -1.530 1.00 98.00 88 GLY A N 1
ATOM 676 C CA . GLY A 1 88 ? -7.049 -18.795 -0.889 1.00 98.00 88 GLY A CA 1
ATOM 677 C C . GLY A 1 88 ? -6.693 -17.683 0.106 1.00 98.00 88 GLY A C 1
ATOM 678 O O . GLY A 1 88 ? -7.520 -17.318 0.935 1.00 98.00 88 GLY A O 1
ATOM 679 N N . ARG A 1 89 ? -5.468 -17.140 0.049 1.00 98.00 89 ARG A N 1
ATOM 680 C CA . ARG A 1 89 ? -4.995 -16.079 0.960 1.00 98.00 89 ARG A CA 1
ATOM 681 C C . ARG A 1 89 ? -5.417 -14.674 0.525 1.00 98.00 89 ARG A C 1
ATOM 683 O O . ARG A 1 89 ? -5.429 -13.775 1.358 1.00 98.00 89 ARG A O 1
ATOM 690 N N . ILE A 1 90 ? -5.743 -14.493 -0.758 1.00 98.69 90 ILE A N 1
ATOM 691 C CA . ILE A 1 90 ? -6.247 -13.234 -1.330 1.00 98.69 90 ILE A CA 1
ATOM 692 C C . ILE A 1 90 ? -7.510 -13.469 -2.167 1.00 98.69 90 ILE A C 1
ATOM 694 O O . ILE A 1 90 ? -7.702 -14.544 -2.748 1.00 98.69 90 ILE A O 1
ATOM 698 N N . GLY A 1 91 ? -8.373 -12.454 -2.213 1.00 98.31 91 GLY A N 1
ATOM 699 C CA . GLY A 1 91 ? -9.702 -12.483 -2.823 1.00 98.31 91 GLY A CA 1
ATOM 700 C C . GLY A 1 91 ? -9.729 -11.978 -4.264 1.00 98.31 91 GLY A C 1
ATOM 701 O O . GLY A 1 91 ? -10.301 -12.650 -5.118 1.00 98.31 91 GLY A O 1
ATOM 702 N N . SER A 1 92 ? -9.047 -10.882 -4.574 1.00 98.38 92 SER A N 1
ATOM 703 C CA . SER A 1 92 ? -8.999 -10.319 -5.932 1.00 98.38 92 SER A CA 1
ATOM 704 C C . SER A 1 92 ? -7.563 -10.015 -6.333 1.00 98.38 92 SER A C 1
ATOM 706 O O . SER A 1 92 ? -6.722 -9.755 -5.476 1.00 98.38 92 SER A O 1
ATOM 708 N N . VAL A 1 93 ? -7.288 -10.042 -7.636 1.00 98.69 93 VAL A N 1
ATOM 709 C CA . VAL A 1 93 ? -6.030 -9.577 -8.233 1.00 98.69 93 VAL A CA 1
ATOM 710 C C . VAL A 1 93 ? -6.392 -8.766 -9.476 1.00 98.69 93 VAL A C 1
ATOM 712 O O . VAL A 1 93 ? -7.284 -9.174 -10.220 1.00 98.69 93 VAL A O 1
ATOM 715 N N . SER A 1 94 ? -5.739 -7.627 -9.692 1.00 98.56 94 SER A N 1
ATOM 716 C CA . SER A 1 94 ? -5.913 -6.812 -10.893 1.00 98.56 94 SER A CA 1
ATOM 717 C C . SER A 1 94 ? -5.508 -7.576 -12.152 1.00 98.56 94 SER A C 1
ATOM 719 O O . SER A 1 94 ? -4.703 -8.505 -12.108 1.00 98.56 94 SER A O 1
ATOM 721 N N . GLU A 1 95 ? -6.017 -7.141 -13.304 1.00 97.81 95 GLU A N 1
ATOM 722 C CA . GLU A 1 95 ? -5.741 -7.770 -14.603 1.00 97.81 95 GLU A CA 1
ATOM 723 C C . GLU A 1 95 ? -4.236 -7.871 -14.911 1.00 97.81 95 GLU A C 1
ATOM 725 O O . GLU A 1 95 ? -3.761 -8.879 -15.429 1.00 97.81 95 GLU A O 1
ATOM 730 N N . ASN A 1 96 ? -3.452 -6.863 -14.519 1.00 96.75 96 ASN A N 1
ATOM 731 C CA . ASN A 1 96 ? -1.998 -6.868 -14.695 1.00 96.75 96 ASN A CA 1
ATOM 732 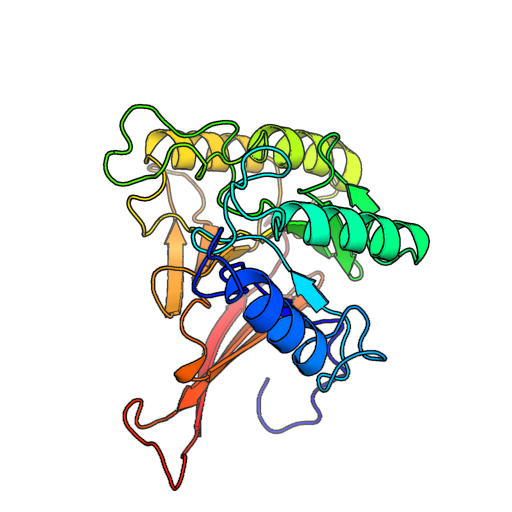C C . ASN A 1 96 ? -1.232 -7.731 -13.667 1.00 96.75 96 ASN A C 1
ATOM 734 O O . ASN A 1 96 ? -0.009 -7.853 -13.786 1.00 96.75 96 ASN A O 1
ATOM 738 N N . GLY A 1 97 ? -1.919 -8.306 -12.674 1.00 98.19 97 GLY A N 1
ATOM 739 C CA . GLY A 1 97 ? -1.375 -9.213 -11.661 1.00 98.19 97 GLY A CA 1
ATOM 740 C C . GLY A 1 97 ? -0.753 -8.561 -10.417 1.00 98.19 97 GLY A C 1
ATOM 741 O O . GLY A 1 97 ? -0.265 -9.288 -9.550 1.00 98.19 97 GLY A O 1
ATOM 742 N N . LEU A 1 98 ? -0.707 -7.226 -10.324 1.00 97.94 98 LEU A N 1
ATOM 743 C CA . LEU A 1 98 ? 0.057 -6.517 -9.282 1.00 97.94 98 LEU A CA 1
ATOM 744 C C . LEU A 1 98 ? -0.766 -6.145 -8.056 1.00 97.94 98 LEU A C 1
ATOM 746 O O . LEU A 1 98 ? -0.337 -6.391 -6.930 1.00 97.94 98 LEU A O 1
ATOM 750 N N . HIS A 1 99 ? -1.910 -5.509 -8.272 1.00 98.81 99 HIS A N 1
ATOM 751 C CA . HIS A 1 99 ? -2.770 -5.024 -7.200 1.00 98.81 99 HIS A CA 1
ATOM 752 C C . HIS A 1 99 ? -3.658 -6.163 -6.742 1.00 98.81 99 HIS A C 1
ATOM 754 O O . HIS A 1 99 ? -4.065 -7.006 -7.541 1.00 98.81 99 HIS A O 1
ATOM 760 N N . TYR A 1 100 ? -3.937 -6.228 -5.452 1.00 98.94 100 TYR A N 1
ATOM 761 C CA . TYR A 1 100 ? -4.742 -7.312 -4.913 1.00 98.94 100 TYR A CA 1
ATOM 762 C C . TYR A 1 100 ? -5.463 -6.885 -3.646 1.00 98.94 100 TYR A C 1
ATOM 764 O O . TYR A 1 100 ? -5.097 -5.908 -2.995 1.00 98.94 100 TYR A O 1
ATOM 772 N N . SER A 1 101 ? -6.483 -7.648 -3.284 1.00 98.88 101 SER A N 1
ATOM 773 C CA . SER A 1 101 ? -7.261 -7.418 -2.074 1.00 98.88 101 SER A CA 1
ATOM 774 C C . SER A 1 101 ? -7.535 -8.718 -1.340 1.00 98.88 101 SER A C 1
ATOM 776 O O . SER A 1 101 ? -7.463 -9.816 -1.907 1.00 98.88 101 SER A O 1
ATOM 778 N N . TRP A 1 102 ? -7.797 -8.613 -0.044 1.00 98.75 102 TRP A N 1
ATOM 779 C CA . TRP A 1 102 ? -8.097 -9.756 0.805 1.00 98.75 102 TRP A CA 1
ATOM 780 C C . TRP A 1 102 ? -8.927 -9.346 2.009 1.00 98.75 102 TRP A C 1
ATOM 782 O O . TRP A 1 102 ? -8.992 -8.177 2.385 1.00 98.75 102 TRP A O 1
ATOM 792 N N . ASP A 1 103 ? -9.508 -10.354 2.647 1.00 98.00 103 ASP A N 1
ATOM 793 C CA . ASP A 1 103 ? -10.314 -10.174 3.839 1.00 98.00 103 ASP A CA 1
ATOM 794 C C . ASP A 1 103 ? -9.644 -10.832 5.039 1.00 98.00 103 ASP A C 1
ATOM 796 O O . ASP A 1 103 ? -9.227 -11.994 5.002 1.00 98.00 103 ASP A O 1
ATOM 800 N N . TRP A 1 104 ? -9.601 -10.101 6.148 1.00 96.00 104 TRP A N 1
ATOM 801 C CA . TRP A 1 104 ? -9.267 -10.650 7.455 1.00 96.00 104 TRP A CA 1
ATOM 802 C C . TRP A 1 104 ? -10.444 -10.453 8.401 1.00 96.00 104 TRP A C 1
ATOM 804 O O . TRP A 1 104 ? -10.591 -9.413 9.041 1.00 96.00 104 TRP A O 1
ATOM 814 N N . GLY A 1 105 ? -11.283 -11.488 8.496 1.00 92.69 105 GLY A N 1
ATOM 815 C CA . GLY A 1 105 ? -12.581 -11.355 9.156 1.00 92.69 105 GLY A CA 1
ATOM 816 C C . GLY A 1 105 ? -13.425 -10.322 8.412 1.00 92.69 105 GLY A C 1
ATOM 817 O O . GLY A 1 105 ? -13.485 -10.339 7.185 1.00 92.69 105 GLY A O 1
ATOM 818 N N . ASP A 1 106 ? -14.011 -9.381 9.142 1.00 93.19 106 ASP A N 1
ATOM 819 C CA . ASP A 1 106 ? -14.903 -8.376 8.554 1.00 93.19 106 ASP A CA 1
ATOM 820 C C . ASP A 1 106 ? -14.166 -7.189 7.919 1.00 93.19 106 ASP A C 1
ATOM 822 O O . ASP A 1 106 ? -14.802 -6.317 7.332 1.00 93.19 106 ASP A O 1
ATOM 826 N N . VAL A 1 107 ? -12.835 -7.138 7.994 1.00 97.25 107 VAL A N 1
ATOM 827 C CA . VAL A 1 107 ? -12.041 -6.036 7.438 1.00 97.25 107 VAL A CA 1
ATOM 828 C C . VAL A 1 107 ? -11.556 -6.393 6.043 1.00 97.25 107 VAL A C 1
ATOM 830 O O . VAL A 1 107 ? -10.970 -7.459 5.846 1.00 97.25 107 VAL A O 1
ATOM 833 N N . HIS A 1 108 ? -11.776 -5.475 5.110 1.00 98.38 108 HIS A N 1
ATOM 834 C CA . HIS A 1 108 ? -11.323 -5.587 3.735 1.00 98.38 108 HIS A CA 1
ATOM 835 C C . HIS A 1 108 ? -10.044 -4.768 3.525 1.00 98.38 108 HIS A C 1
ATOM 837 O O . HIS A 1 108 ? -9.967 -3.605 3.927 1.00 98.38 108 HIS A O 1
ATOM 843 N N . PHE A 1 109 ? -9.034 -5.375 2.914 1.00 98.75 109 PHE A N 1
ATOM 844 C CA . PHE A 1 109 ? -7.738 -4.762 2.645 1.00 98.75 109 PHE A CA 1
ATOM 845 C C . PHE A 1 109 ? -7.480 -4.697 1.146 1.00 98.75 109 PHE A C 1
ATOM 847 O O . PHE A 1 109 ? -7.731 -5.673 0.444 1.00 98.75 109 PHE A O 1
ATOM 854 N N . VAL A 1 110 ? -6.898 -3.591 0.683 1.00 98.88 110 VAL A N 1
ATOM 855 C CA . VAL A 1 110 ? -6.515 -3.394 -0.721 1.00 98.88 110 VAL A CA 1
ATOM 856 C C . VAL A 1 110 ? -5.059 -2.942 -0.798 1.00 98.88 110 VAL A C 1
ATOM 858 O O . VAL A 1 110 ? -4.706 -1.918 -0.220 1.00 98.88 110 VAL A O 1
ATOM 861 N N . GLN A 1 111 ? -4.219 -3.688 -1.517 1.00 98.75 111 GLN A N 1
ATOM 862 C CA . GLN A 1 111 ? -2.842 -3.320 -1.848 1.00 98.75 111 GLN A CA 1
ATOM 863 C C . GLN A 1 111 ? -2.801 -2.652 -3.230 1.00 98.75 111 GLN A C 1
ATOM 865 O O . GLN A 1 111 ? -2.985 -3.315 -4.251 1.00 98.75 111 GLN A O 1
ATOM 870 N N . ALA A 1 112 ? -2.555 -1.340 -3.238 1.00 98.50 112 ALA A N 1
ATOM 871 C CA . ALA A 1 112 ? -2.486 -0.462 -4.411 1.00 98.50 112 ALA A CA 1
ATOM 872 C C . ALA A 1 112 ? -1.052 -0.258 -4.950 1.00 98.50 112 ALA A C 1
ATOM 874 O O . ALA A 1 112 ? -0.823 0.540 -5.857 1.00 98.50 112 ALA A O 1
ATOM 875 N N . ASN A 1 113 ? -0.085 -0.974 -4.383 1.00 97.88 113 ASN A N 1
ATOM 876 C CA . ASN A 1 113 ? 1.346 -0.890 -4.637 1.00 97.88 113 ASN A CA 1
ATOM 877 C C . ASN A 1 113 ? 1.880 0.541 -4.521 1.00 97.88 113 ASN A C 1
ATOM 879 O O . ASN A 1 113 ? 1.781 1.107 -3.442 1.00 97.88 113 ASN A O 1
ATOM 883 N N . LEU A 1 114 ? 2.436 1.135 -5.581 1.00 96.69 114 LEU A N 1
ATOM 884 C CA . LEU A 1 114 ? 3.166 2.401 -5.482 1.00 96.69 114 LEU A CA 1
ATOM 885 C C . LEU A 1 114 ? 2.322 3.529 -4.866 1.00 96.69 114 LEU A C 1
ATOM 887 O O . LEU A 1 114 ? 2.689 4.069 -3.829 1.00 96.69 114 LEU A O 1
ATOM 891 N N . TYR A 1 115 ? 1.178 3.856 -5.463 1.00 97.12 115 TYR A N 1
ATOM 892 C CA . TYR A 1 115 ? 0.155 4.748 -4.906 1.00 97.12 115 TYR A CA 1
ATOM 893 C C . TYR A 1 115 ? -1.156 4.597 -5.696 1.00 97.12 115 TYR A C 1
ATOM 895 O O . TYR A 1 115 ? -1.120 4.181 -6.855 1.00 97.12 115 TYR A O 1
ATOM 903 N N . PRO A 1 116 ? -2.325 4.926 -5.113 1.00 97.31 116 PRO A N 1
ATOM 904 C CA . PRO A 1 116 ? -3.629 4.719 -5.742 1.00 97.31 116 PRO A CA 1
ATOM 905 C C . PRO A 1 116 ? -3.953 5.795 -6.794 1.00 97.31 116 PRO A C 1
ATOM 907 O O . PRO A 1 116 ? -4.863 6.602 -6.621 1.00 97.31 116 PRO A O 1
ATOM 910 N N . ALA A 1 117 ? -3.226 5.774 -7.908 1.00 97.69 117 ALA A N 1
ATOM 911 C CA . ALA A 1 117 ? -3.557 6.463 -9.156 1.00 97.69 117 ALA A CA 1
ATOM 912 C C . ALA A 1 117 ? -3.518 5.454 -10.318 1.00 97.69 117 ALA A C 1
ATOM 914 O O . ALA A 1 117 ? -3.124 4.304 -10.133 1.00 97.69 117 ALA A O 1
ATOM 915 N N . ASP A 1 118 ? -3.953 5.838 -11.518 1.00 97.50 118 ASP A N 1
ATOM 916 C CA . ASP A 1 118 ? -3.922 4.921 -12.670 1.00 97.50 118 ASP A CA 1
ATOM 917 C C . ASP A 1 118 ? -2.656 5.053 -13.513 1.00 97.50 118 ASP A C 1
ATOM 919 O O . ASP A 1 118 ? -2.236 4.085 -14.147 1.00 97.50 118 ASP A O 1
ATOM 923 N N . ARG A 1 119 ? -2.055 6.242 -13.518 1.00 95.69 119 ARG A N 1
ATOM 924 C CA . ARG A 1 119 ? -0.833 6.588 -14.247 1.00 95.69 119 ARG A CA 1
ATOM 925 C C . ARG A 1 119 ? -0.057 7.619 -13.450 1.00 95.69 119 ARG A C 1
ATOM 927 O O . ARG A 1 119 ? -0.628 8.305 -12.603 1.00 95.69 119 ARG A O 1
ATOM 934 N N . GLN A 1 120 ? 1.230 7.745 -13.749 1.00 93.75 120 GLN A N 1
ATOM 935 C CA . GLN A 1 120 ? 2.030 8.826 -13.194 1.00 93.75 120 GLN A CA 1
ATOM 936 C C . GLN A 1 120 ? 1.505 10.173 -13.696 1.00 93.75 120 GLN A C 1
ATOM 938 O O . GLN A 1 120 ? 1.288 10.373 -14.895 1.00 93.75 120 GLN A O 1
ATOM 943 N N . HIS A 1 121 ? 1.309 11.108 -12.775 1.00 94.44 121 HIS A N 1
ATOM 944 C CA . HIS A 1 121 ? 0.804 12.424 -13.119 1.00 94.44 121 HIS A CA 1
ATOM 945 C C . HIS A 1 121 ? 1.887 13.271 -13.808 1.00 94.44 121 HIS A C 1
ATOM 947 O O . HIS A 1 121 ? 3.003 13.373 -13.295 1.00 94.44 121 HIS A O 1
ATOM 953 N N . PRO A 1 122 ? 1.584 13.959 -14.927 1.00 92.25 122 PRO A N 1
ATOM 954 C CA . PRO A 1 122 ? 2.590 14.641 -15.754 1.00 92.25 122 PRO A CA 1
ATOM 955 C C . PRO A 1 122 ? 3.299 15.814 -15.059 1.00 92.25 122 PRO A C 1
ATOM 957 O O . PRO A 1 122 ? 4.306 16.311 -15.554 1.00 92.25 122 PRO A O 1
ATOM 960 N N . LYS A 1 123 ? 2.760 16.293 -13.929 1.00 92.81 123 LYS A N 1
ATOM 961 C CA . LYS A 1 123 ? 3.368 17.357 -13.109 1.00 92.81 123 LYS A CA 1
ATOM 962 C C . LYS A 1 123 ? 4.362 16.834 -12.060 1.00 92.81 123 LYS A C 1
ATOM 964 O O . LYS A 1 123 ? 5.005 17.655 -11.409 1.00 92.81 123 LYS A O 1
ATOM 969 N N . VAL A 1 124 ? 4.493 15.517 -11.879 1.00 90.38 124 VAL A N 1
ATOM 970 C CA . VAL A 1 124 ? 5.528 14.938 -11.008 1.00 90.38 124 VAL A CA 1
ATOM 971 C C . VAL A 1 124 ? 6.882 15.105 -11.698 1.00 90.38 124 VAL A C 1
ATOM 973 O O . VAL A 1 124 ? 7.039 14.759 -12.865 1.00 90.38 124 VAL A O 1
ATOM 976 N N . ARG A 1 125 ? 7.848 15.710 -10.998 1.00 79.44 125 ARG A N 1
ATOM 977 C CA . ARG A 1 125 ? 9.140 16.116 -11.587 1.00 79.44 125 ARG A CA 1
ATOM 978 C C . ARG A 1 125 ? 10.285 15.146 -11.308 1.00 79.44 125 ARG A C 1
ATOM 980 O O . ARG A 1 125 ? 11.241 15.117 -12.075 1.00 79.44 125 ARG A O 1
ATOM 987 N N . TYR A 1 126 ? 10.203 14.387 -10.219 1.00 72.25 126 TYR A N 1
ATOM 988 C CA . TYR A 1 126 ? 11.306 13.589 -9.676 1.00 72.25 126 TYR A CA 1
ATOM 989 C C . TYR A 1 126 ? 10.983 12.096 -9.695 1.00 72.25 126 TYR A C 1
ATOM 991 O O . TYR A 1 126 ? 11.103 11.410 -8.686 1.00 72.25 126 TYR A O 1
ATOM 999 N N . SER A 1 127 ? 10.545 11.593 -10.848 1.00 75.25 127 SER A N 1
ATOM 1000 C CA . SER A 1 127 ? 10.140 10.200 -10.994 1.00 75.25 127 SER A CA 1
ATOM 1001 C C . SER A 1 127 ? 10.628 9.612 -12.309 1.00 75.25 127 SER A C 1
ATOM 1003 O O . SER A 1 127 ? 10.552 10.222 -13.375 1.00 75.25 127 SER A O 1
ATOM 1005 N N . LEU A 1 128 ? 11.146 8.395 -12.226 1.00 80.56 128 LEU A N 1
ATOM 1006 C CA . LEU A 1 128 ? 11.532 7.612 -13.384 1.00 80.56 128 LEU A CA 1
ATOM 1007 C C . LEU A 1 128 ? 10.262 7.170 -14.132 1.00 80.56 128 LEU A C 1
ATOM 1009 O O . LEU A 1 128 ? 9.203 7.007 -13.515 1.00 80.56 128 LEU A O 1
ATOM 1013 N N . PRO A 1 129 ? 10.351 6.912 -15.450 1.00 75.62 129 PRO A N 1
ATOM 1014 C CA . PRO A 1 129 ? 9.195 6.492 -16.245 1.00 75.62 129 PRO A CA 1
ATOM 1015 C C . PRO A 1 129 ? 8.509 5.213 -15.747 1.00 75.62 129 PRO A C 1
ATOM 1017 O O . PRO A 1 129 ? 7.367 4.947 -16.100 1.00 75.62 129 PRO A O 1
ATOM 1020 N N . TRP A 1 130 ? 9.206 4.393 -14.956 1.00 79.12 130 TRP A N 1
ATOM 1021 C CA . TRP A 1 130 ? 8.668 3.162 -14.381 1.00 79.12 130 TRP A CA 1
ATOM 1022 C C . TRP A 1 130 ? 8.001 3.330 -13.014 1.00 79.12 130 TRP A C 1
ATOM 1024 O O . TRP A 1 130 ? 7.457 2.361 -12.487 1.00 79.12 130 TRP A O 1
ATOM 1034 N N . HIS A 1 131 ? 7.981 4.538 -12.453 1.00 88.94 131 HIS A N 1
ATOM 1035 C CA . HIS A 1 131 ? 7.172 4.874 -11.278 1.00 88.94 131 HIS A CA 1
ATOM 1036 C C . HIS A 1 131 ? 5.714 5.140 -11.681 1.00 88.94 131 HIS A C 1
ATOM 1038 O O . HIS A 1 131 ? 5.120 6.153 -11.311 1.00 88.94 131 HIS A O 1
ATOM 1044 N N . ASP A 1 132 ? 5.175 4.226 -12.493 1.00 92.88 132 ASP A N 1
ATOM 1045 C CA . ASP A 1 132 ? 3.804 4.209 -12.985 1.00 92.88 132 ASP A CA 1
ATOM 1046 C C . ASP A 1 132 ? 2.944 3.319 -12.061 1.00 92.88 132 ASP A C 1
ATOM 1048 O O . ASP A 1 132 ? 3.268 2.144 -11.868 1.00 92.88 132 ASP A O 1
ATOM 1052 N N . PRO A 1 133 ? 1.851 3.842 -11.487 1.00 95.75 133 PRO A N 1
ATOM 1053 C CA . PRO A 1 133 ? 0.920 3.099 -10.629 1.00 95.75 133 PRO A CA 1
ATOM 1054 C C . PRO A 1 133 ? 0.216 1.909 -11.280 1.00 95.75 133 PRO A C 1
ATOM 1056 O O . PRO A 1 133 ? -0.333 1.058 -10.582 1.00 95.75 133 PRO A O 1
ATOM 1059 N N . GLN A 1 134 ? 0.210 1.833 -12.609 1.00 96.69 134 GLN A N 1
ATOM 1060 C CA . GLN A 1 134 ? -0.315 0.723 -13.392 1.00 96.69 134 GLN A CA 1
ATOM 1061 C C . GLN A 1 134 ? -1.774 0.388 -13.045 1.00 96.69 134 GLN A C 1
ATOM 1063 O O . GLN A 1 134 ? -2.094 -0.755 -12.710 1.00 96.69 134 GLN A O 1
ATOM 1068 N N . GLY A 1 135 ? -2.667 1.380 -13.115 1.00 98.12 135 GLY A N 1
ATOM 1069 C CA . GLY A 1 135 ? -4.115 1.178 -12.954 1.00 98.12 135 GLY A CA 1
ATOM 1070 C C . GLY A 1 135 ? -4.589 0.918 -11.517 1.00 98.12 135 GLY A C 1
ATOM 1071 O O . GLY A 1 135 ? -5.620 0.268 -11.324 1.00 98.12 135 GLY A O 1
ATOM 1072 N N . ALA A 1 136 ? -3.825 1.348 -10.506 1.00 98.56 136 ALA A N 1
ATOM 1073 C CA . ALA A 1 136 ? -4.119 1.048 -9.107 1.00 98.56 136 ALA A CA 1
ATOM 1074 C C . ALA A 1 136 ? -5.467 1.622 -8.654 1.00 98.56 136 ALA A C 1
ATOM 1076 O O . ALA A 1 136 ? -6.236 0.924 -7.995 1.00 98.56 136 ALA A O 1
ATOM 1077 N N . LEU A 1 137 ? -5.784 2.870 -9.016 1.00 98.62 137 LEU A N 1
ATOM 1078 C CA . LEU A 1 137 ? -7.017 3.526 -8.572 1.00 98.62 137 LEU A CA 1
ATOM 1079 C C . LEU A 1 137 ? -8.268 2.864 -9.151 1.00 98.62 137 LEU A C 1
ATOM 1081 O O . LEU A 1 137 ? -9.251 2.666 -8.435 1.00 98.62 137 LEU A O 1
ATOM 1085 N N . SER A 1 138 ? -8.225 2.491 -10.428 1.00 98.62 138 SER A N 1
ATOM 1086 C CA . SER A 1 138 ? -9.296 1.742 -11.075 1.00 98.62 138 SER A CA 1
ATOM 1087 C C . SER A 1 138 ? -9.508 0.390 -10.394 1.00 98.62 138 SER A C 1
ATOM 1089 O O . SER A 1 138 ? -10.651 0.055 -10.086 1.00 98.62 138 SER A O 1
ATOM 1091 N N . PHE A 1 139 ? -8.432 -0.334 -10.052 1.00 98.81 139 PHE A N 1
ATOM 1092 C CA . PHE A 1 139 ? -8.546 -1.563 -9.262 1.00 98.81 139 PHE A CA 1
ATOM 1093 C C . PHE A 1 139 ? -9.180 -1.307 -7.889 1.00 98.81 139 PHE A C 1
ATOM 1095 O O . PHE A 1 139 ? -10.149 -1.980 -7.553 1.00 98.81 139 PHE A O 1
ATOM 1102 N N . VAL A 1 140 ? -8.698 -0.313 -7.127 1.00 98.81 140 VAL A N 1
ATOM 1103 C CA . VAL A 1 140 ? -9.264 0.030 -5.810 1.00 98.81 140 VAL A CA 1
ATOM 1104 C C . VAL A 1 140 ? -10.760 0.317 -5.922 1.00 98.81 140 VAL A C 1
ATOM 1106 O O . VAL A 1 140 ? -11.558 -0.261 -5.191 1.00 98.81 140 VAL A O 1
ATOM 1109 N N . ARG A 1 141 ? -11.171 1.189 -6.847 1.00 98.50 141 ARG A N 1
ATOM 1110 C CA . ARG A 1 141 ? -12.583 1.558 -7.022 1.00 98.50 141 ARG A CA 1
ATOM 1111 C C . ARG A 1 141 ? -13.450 0.338 -7.331 1.00 98.50 141 ARG A C 1
ATOM 1113 O O . ARG A 1 141 ? -14.520 0.173 -6.739 1.00 98.50 141 ARG A O 1
ATOM 1120 N N . ASP A 1 142 ? -13.016 -0.483 -8.280 1.00 98.56 142 ASP A N 1
ATOM 1121 C CA . ASP A 1 142 ? -13.821 -1.592 -8.778 1.00 98.56 142 ASP A CA 1
ATOM 1122 C C . ASP A 1 142 ? -13.900 -2.727 -7.751 1.00 98.56 142 ASP A C 1
ATOM 1124 O O . ASP A 1 142 ? -14.981 -3.285 -7.545 1.00 98.56 142 ASP A O 1
ATOM 1128 N N . ASP A 1 143 ? -12.798 -3.003 -7.052 1.00 98.75 143 ASP A N 1
ATOM 1129 C CA . ASP A 1 143 ? -12.729 -3.985 -5.975 1.00 98.75 143 ASP A CA 1
ATOM 1130 C C . ASP A 1 143 ? -13.590 -3.569 -4.776 1.00 98.75 143 ASP A C 1
ATOM 1132 O O . ASP A 1 143 ? -14.436 -4.349 -4.347 1.00 98.75 143 ASP A O 1
ATOM 1136 N N . LEU A 1 144 ? -13.514 -2.313 -4.313 1.00 98.62 144 LEU A N 1
ATOM 1137 C CA . LEU A 1 144 ? -14.383 -1.829 -3.231 1.00 98.62 144 LEU A CA 1
ATOM 1138 C C . LEU A 1 144 ? -15.867 -1.906 -3.609 1.00 98.62 144 LEU A C 1
ATOM 1140 O O . LEU A 1 144 ? -16.699 -2.333 -2.807 1.00 98.62 144 LEU A O 1
ATOM 1144 N N . ARG A 1 145 ? -16.232 -1.556 -4.846 1.00 98.19 145 ARG A N 1
ATOM 1145 C CA . ARG A 1 145 ? -17.621 -1.681 -5.308 1.00 98.19 145 ARG A CA 1
ATOM 1146 C C . ARG A 1 145 ? -18.131 -3.124 -5.215 1.00 98.19 145 ARG A C 1
ATOM 1148 O O . ARG A 1 145 ? -19.282 -3.319 -4.832 1.00 98.19 145 ARG A O 1
ATOM 1155 N N . VAL A 1 146 ? -17.303 -4.107 -5.570 1.00 97.88 146 VAL A N 1
ATOM 1156 C CA . VAL A 1 146 ? -17.687 -5.528 -5.616 1.00 97.88 146 VAL A CA 1
ATOM 1157 C C . VAL A 1 146 ? -17.593 -6.197 -4.242 1.00 97.88 146 VAL A C 1
ATOM 1159 O O . VAL A 1 146 ? -18.537 -6.861 -3.823 1.00 97.88 146 VAL A O 1
ATOM 1162 N N . ALA A 1 147 ? -16.476 -6.029 -3.536 1.00 97.19 147 ALA A N 1
ATOM 1163 C CA . ALA A 1 147 ? -16.162 -6.732 -2.292 1.00 97.19 147 ALA A CA 1
ATOM 1164 C C . ALA A 1 147 ? -16.730 -6.050 -1.035 1.00 97.19 147 ALA A C 1
ATOM 1166 O O . ALA A 1 147 ? -16.951 -6.708 -0.013 1.00 97.19 147 ALA A O 1
ATOM 1167 N N . VAL A 1 148 ? -16.964 -4.734 -1.092 1.00 97.06 148 VAL A N 1
ATOM 1168 C CA . VAL A 1 148 ? -17.501 -3.949 0.030 1.00 97.06 148 VAL A CA 1
ATOM 1169 C C . VAL A 1 148 ? -18.934 -3.504 -0.240 1.00 97.06 148 VAL A C 1
ATOM 1171 O O . VAL A 1 148 ? -19.791 -3.665 0.635 1.00 97.06 148 VAL A O 1
ATOM 1174 N N . GLY A 1 149 ? -19.211 -2.954 -1.425 1.00 95.31 149 GLY A N 1
ATOM 1175 C CA . GLY A 1 149 ? -20.527 -2.426 -1.787 1.00 95.31 149 GLY A CA 1
ATOM 1176 C C . GLY A 1 149 ? -21.084 -1.478 -0.716 1.00 95.31 149 GLY A C 1
ATOM 1177 O O . GLY A 1 149 ? -20.383 -0.598 -0.224 1.00 95.31 149 GLY A O 1
ATOM 1178 N N . GLY A 1 150 ? -22.341 -1.691 -0.317 1.00 93.94 150 GLY A N 1
ATOM 1179 C CA . GLY A 1 150 ? -23.007 -0.933 0.752 1.00 93.94 150 GLY A CA 1
ATOM 1180 C C . GLY A 1 150 ? -22.864 -1.521 2.163 1.00 93.94 150 GLY A C 1
ATOM 1181 O O . GLY A 1 150 ? -23.586 -1.098 3.059 1.00 93.94 150 GLY A O 1
ATOM 1182 N N . SER A 1 151 ? -21.989 -2.512 2.386 1.00 93.62 151 SER A N 1
ATOM 1183 C CA . SER A 1 151 ? -21.924 -3.246 3.668 1.00 93.62 151 SER A CA 1
ATOM 1184 C C . SER A 1 151 ? -21.468 -2.403 4.865 1.00 93.62 151 SER A C 1
ATOM 1186 O O . SER A 1 151 ? -21.706 -2.780 6.011 1.00 93.62 151 SER A O 1
ATOM 1188 N N . GLY A 1 152 ? -20.763 -1.293 4.619 1.00 91.44 152 GLY A N 1
ATOM 1189 C CA . GLY A 1 152 ? -20.152 -0.464 5.663 1.00 91.44 152 GLY A CA 1
ATOM 1190 C C . GLY A 1 152 ? -18.943 -1.109 6.355 1.00 91.44 152 GLY A C 1
ATOM 1191 O O . GLY A 1 152 ? -18.421 -0.547 7.325 1.00 91.44 152 GLY A O 1
ATOM 1192 N N . ARG A 1 153 ? -18.479 -2.272 5.873 1.00 93.31 153 ARG A N 1
ATOM 1193 C CA . ARG A 1 153 ? -17.348 -2.986 6.472 1.00 93.31 153 ARG A CA 1
ATOM 1194 C C . ARG A 1 153 ? -16.077 -2.118 6.454 1.00 93.31 153 ARG A C 1
ATOM 1196 O O . ARG A 1 153 ? -15.878 -1.376 5.489 1.00 93.31 153 ARG A O 1
ATOM 1203 N N . PRO A 1 154 ? -15.225 -2.171 7.494 1.00 96.19 154 PRO A N 1
ATOM 1204 C CA . PRO A 1 154 ? -14.001 -1.379 7.533 1.00 96.19 154 PRO A CA 1
ATOM 1205 C C . PRO A 1 154 ? -13.068 -1.717 6.368 1.00 96.19 154 PRO A C 1
ATOM 1207 O O . PRO A 1 154 ? -12.824 -2.891 6.086 1.00 96.19 154 PRO A O 1
ATOM 1210 N N . VAL A 1 155 ? -12.517 -0.679 5.742 1.00 97.75 155 VAL A N 1
ATOM 1211 C CA . VAL A 1 155 ? -11.564 -0.783 4.635 1.00 97.75 155 VAL A CA 1
ATOM 1212 C C . VAL A 1 155 ? -10.214 -0.214 5.052 1.00 97.75 155 VAL A C 1
ATOM 1214 O O . VAL A 1 155 ? -10.138 0.887 5.606 1.00 97.75 155 VAL A O 1
ATOM 1217 N N . VAL A 1 156 ? -9.147 -0.948 4.749 1.00 98.12 156 VAL A N 1
ATOM 1218 C CA . VAL A 1 156 ? -7.765 -0.474 4.853 1.00 98.12 156 VAL A CA 1
ATOM 1219 C C . VAL A 1 156 ? -7.156 -0.441 3.459 1.00 98.12 156 VAL A C 1
ATOM 1221 O O . VAL A 1 156 ? -7.048 -1.472 2.796 1.00 98.12 156 VAL A O 1
ATOM 1224 N N . ILE A 1 157 ? -6.742 0.745 3.024 1.00 98.56 157 ILE A N 1
ATOM 1225 C CA . ILE A 1 157 ? -5.951 0.898 1.801 1.00 98.56 157 ILE A CA 1
ATOM 1226 C C . ILE A 1 157 ? -4.478 0.808 2.176 1.00 98.56 157 ILE A C 1
ATOM 1228 O O . ILE A 1 157 ? -4.072 1.308 3.225 1.00 98.56 157 ILE A O 1
ATOM 1232 N N . VAL A 1 158 ? -3.689 0.164 1.330 1.00 98.50 158 VAL A N 1
ATOM 1233 C CA . VAL A 1 158 ? -2.264 -0.056 1.530 1.00 98.50 158 VAL A CA 1
ATOM 1234 C C . VAL A 1 158 ? -1.520 0.349 0.261 1.00 98.50 158 VAL A C 1
ATOM 1236 O O . VAL A 1 158 ? -1.942 -0.016 -0.833 1.00 98.50 158 VAL A O 1
ATOM 1239 N N . SER A 1 159 ? -0.431 1.097 0.397 1.00 97.88 159 SER A N 1
ATOM 1240 C CA . SER A 1 159 ? 0.466 1.462 -0.705 1.00 97.88 159 SER A CA 1
ATOM 1241 C C . SER A 1 159 ? 1.899 1.649 -0.204 1.00 97.88 159 SER A C 1
ATOM 1243 O O . SER A 1 159 ? 2.166 1.480 0.982 1.00 97.88 159 SER A O 1
ATOM 1245 N N . HIS A 1 160 ? 2.811 2.033 -1.090 1.00 96.75 160 HIS A N 1
ATOM 1246 C CA . HIS A 1 160 ? 4.152 2.467 -0.747 1.00 96.75 160 HIS A CA 1
ATOM 1247 C C . HIS A 1 160 ? 4.216 3.970 -0.446 1.00 96.75 160 HIS A C 1
ATOM 1249 O O . HIS A 1 160 ? 4.655 4.370 0.629 1.00 96.75 160 HIS A O 1
ATOM 1255 N N . CYS A 1 161 ? 3.721 4.818 -1.346 1.00 95.19 161 CYS A N 1
ATOM 1256 C CA . CYS A 1 161 ? 3.714 6.268 -1.189 1.00 95.19 161 CYS A CA 1
ATOM 1257 C C . CYS A 1 161 ? 2.385 6.759 -0.592 1.00 95.19 161 CYS A C 1
ATOM 1259 O O . CYS A 1 161 ? 1.301 6.429 -1.079 1.00 95.19 161 CYS A O 1
ATOM 1261 N N . GLY A 1 162 ? 2.459 7.608 0.435 1.00 93.50 162 GLY A N 1
ATOM 1262 C CA . GLY A 1 162 ? 1.297 8.286 1.020 1.00 93.50 162 GLY A CA 1
ATOM 1263 C C . GLY A 1 162 ? 1.188 9.746 0.609 1.00 93.50 162 GLY A C 1
ATOM 1264 O O . GLY A 1 162 ? 2.012 10.268 -0.125 1.00 93.50 162 GLY A O 1
ATOM 1265 N N . VAL A 1 163 ? 0.175 10.451 1.107 1.00 89.75 163 VAL A N 1
ATOM 1266 C CA . VAL A 1 163 ? -0.120 11.858 0.746 1.00 89.75 163 VAL A CA 1
ATOM 1267 C C . VAL A 1 163 ? 0.876 12.890 1.317 1.00 89.75 163 VAL A C 1
ATOM 1269 O O . VAL A 1 163 ? 0.568 14.071 1.421 1.00 89.75 163 VAL A O 1
ATOM 1272 N N . ASP A 1 164 ? 2.037 12.450 1.795 1.00 89.38 164 ASP A N 1
ATOM 1273 C CA . ASP A 1 164 ? 3.076 13.281 2.415 1.00 89.38 164 ASP A CA 1
ATOM 1274 C C . ASP A 1 164 ? 4.380 13.296 1.601 1.00 89.38 164 ASP A C 1
ATOM 1276 O O . ASP A 1 164 ? 5.429 13.679 2.117 1.00 89.38 164 ASP A O 1
ATOM 1280 N N . THR A 1 165 ? 4.313 12.879 0.337 1.00 88.75 165 THR A N 1
ATOM 1281 C CA . THR A 1 165 ? 5.447 12.816 -0.586 1.00 88.75 165 THR A CA 1
ATOM 1282 C C . THR A 1 165 ? 5.099 13.438 -1.935 1.00 88.75 165 THR A C 1
ATOM 1284 O O . THR A 1 165 ? 3.953 13.399 -2.364 1.00 88.75 165 THR A O 1
ATOM 1287 N N . ASP A 1 166 ? 6.090 13.986 -2.630 1.00 89.06 166 ASP A N 1
ATOM 1288 C CA . ASP A 1 166 ? 5.981 14.573 -3.970 1.00 89.06 166 ASP A CA 1
ATOM 1289 C C . ASP A 1 166 ? 6.040 13.542 -5.116 1.00 89.06 166 ASP A C 1
ATOM 1291 O O . ASP A 1 166 ? 6.057 13.913 -6.290 1.00 89.06 166 ASP A O 1
ATOM 1295 N N . TRP A 1 167 ? 6.019 12.247 -4.787 1.00 89.31 167 TRP A N 1
ATOM 1296 C CA . TRP A 1 167 ? 6.039 11.126 -5.737 1.00 89.31 167 TRP A CA 1
ATOM 1297 C C . TRP A 1 167 ? 4.726 10.901 -6.497 1.00 89.31 167 TRP A C 1
ATOM 1299 O O . TRP A 1 167 ? 4.688 10.165 -7.484 1.00 89.31 167 TRP A O 1
ATOM 1309 N N . TRP A 1 168 ? 3.656 11.555 -6.053 1.00 92.00 168 TRP A N 1
ATOM 1310 C CA . TRP A 1 168 ? 2.353 11.614 -6.710 1.00 92.00 168 TRP A CA 1
ATOM 1311 C C . TRP A 1 168 ? 1.703 12.967 -6.438 1.00 92.00 168 TRP A C 1
ATOM 1313 O O . TRP A 1 168 ? 2.041 13.646 -5.466 1.00 92.00 168 TRP A O 1
ATOM 1323 N N . HIS A 1 169 ? 0.815 13.402 -7.328 1.00 93.56 169 HIS A N 1
ATOM 1324 C CA . HIS A 1 169 ? 0.365 14.788 -7.349 1.00 93.56 169 HIS A CA 1
ATOM 1325 C C . HIS A 1 169 ? -0.852 15.005 -6.430 1.00 93.56 169 HIS A C 1
ATOM 1327 O O . HIS A 1 169 ? -1.709 14.127 -6.347 1.00 93.56 169 HIS A O 1
ATOM 1333 N N . PRO A 1 170 ? -1.020 16.186 -5.800 1.00 93.12 170 PRO A N 1
ATOM 1334 C CA . PRO A 1 170 ? -2.204 16.480 -4.986 1.00 93.12 170 PRO A CA 1
ATOM 1335 C C . PRO A 1 170 ? -3.556 16.302 -5.699 1.00 93.12 170 PRO A C 1
ATOM 1337 O O . PRO A 1 170 ? -4.550 15.990 -5.046 1.00 93.12 170 PRO A O 1
ATOM 1340 N N . GLU A 1 171 ? -3.602 16.465 -7.027 1.00 93.94 171 GLU A N 1
ATOM 1341 C CA . GLU A 1 171 ? -4.801 16.152 -7.828 1.00 93.94 171 GLU A CA 1
ATOM 1342 C C . GLU A 1 171 ? -5.130 14.646 -7.781 1.00 93.94 171 GLU A C 1
ATOM 1344 O O . GLU A 1 171 ? -6.293 14.285 -7.610 1.00 93.94 171 GLU A O 1
ATOM 1349 N N . ASP A 1 172 ? -4.123 13.766 -7.813 1.00 94.94 172 ASP A N 1
ATOM 1350 C CA . ASP A 1 172 ? -4.325 12.319 -7.656 1.00 94.94 172 ASP A CA 1
ATOM 1351 C C . ASP A 1 172 ? -4.792 11.970 -6.240 1.00 94.94 172 ASP A C 1
ATOM 1353 O O . ASP A 1 172 ? -5.623 11.081 -6.061 1.00 94.94 172 ASP A O 1
ATOM 1357 N N . TRP A 1 173 ? -4.303 12.682 -5.215 1.00 93.81 173 TRP A N 1
ATOM 1358 C CA . TRP A 1 173 ? -4.743 12.468 -3.830 1.00 93.81 173 TRP A CA 1
ATOM 1359 C C . TRP A 1 173 ? -6.235 12.774 -3.679 1.00 93.81 173 TRP A C 1
ATOM 1361 O O . TRP A 1 173 ? -6.962 12.043 -3.000 1.00 93.81 173 TRP A O 1
ATOM 1371 N N . ALA A 1 174 ? -6.690 13.849 -4.328 1.00 93.19 174 ALA A N 1
ATOM 1372 C CA . ALA A 1 174 ? -8.089 14.249 -4.339 1.00 93.19 174 ALA A CA 1
ATOM 1373 C C . ALA A 1 174 ? -8.963 13.231 -5.091 1.00 93.19 174 ALA A C 1
ATOM 1375 O O . ALA A 1 174 ? -10.023 12.856 -4.584 1.00 93.19 174 ALA A O 1
ATOM 1376 N N . GLU A 1 175 ? -8.515 12.733 -6.248 1.00 95.25 175 GLU A N 1
ATOM 1377 C CA . GLU A 1 175 ? -9.240 11.698 -6.999 1.00 95.25 175 GLU A CA 1
ATOM 1378 C C . GLU A 1 175 ? -9.290 10.361 -6.248 1.00 95.25 175 GLU A C 1
ATOM 1380 O O . GLU A 1 175 ? -10.358 9.747 -6.165 1.00 95.25 175 GLU A O 1
ATOM 1385 N N . PHE A 1 176 ? -8.195 9.949 -5.602 1.00 95.88 176 PHE A N 1
ATOM 1386 C CA . PHE A 1 176 ? -8.196 8.799 -4.697 1.00 95.88 176 PHE A CA 1
ATOM 1387 C C . PHE A 1 176 ? -9.229 8.969 -3.581 1.00 95.88 176 PHE A C 1
ATOM 1389 O O . PHE A 1 176 ? -10.082 8.101 -3.383 1.00 95.88 176 PHE A O 1
ATOM 1396 N N . HIS A 1 177 ? -9.198 10.103 -2.875 1.00 94.38 177 HIS A N 1
ATOM 1397 C CA . HIS A 1 177 ? -10.141 10.359 -1.792 1.00 94.38 177 HIS A CA 1
ATOM 1398 C C . HIS A 1 177 ? -11.591 10.325 -2.280 1.00 94.38 177 HIS A C 1
ATOM 1400 O O . HIS A 1 177 ? -12.448 9.712 -1.647 1.00 94.38 177 HIS A O 1
ATOM 1406 N N . LYS A 1 178 ? -11.879 10.955 -3.420 1.00 94.44 178 LYS A N 1
ATOM 1407 C CA . LYS A 1 178 ? -13.207 10.947 -4.038 1.00 94.44 178 LYS A CA 1
ATOM 1408 C C . LYS A 1 178 ? -13.672 9.530 -4.376 1.00 94.44 178 LYS A C 1
ATOM 1410 O O . LYS A 1 178 ? -14.830 9.210 -4.112 1.00 94.44 178 LYS A O 1
ATOM 1415 N N . ALA A 1 179 ? -12.789 8.684 -4.908 1.00 95.50 179 ALA A N 1
ATOM 1416 C CA . ALA A 1 179 ? -13.113 7.301 -5.250 1.00 95.50 179 ALA A CA 1
ATOM 1417 C C . ALA A 1 179 ? -13.468 6.457 -4.018 1.00 95.50 179 ALA A C 1
ATOM 1419 O O . ALA A 1 179 ? -14.361 5.613 -4.091 1.00 95.50 179 ALA A O 1
ATOM 1420 N N . VAL A 1 180 ? -12.803 6.697 -2.883 1.00 95.06 180 VAL A N 1
ATOM 1421 C CA . VAL A 1 180 ? -13.023 5.906 -1.664 1.00 95.06 180 VAL A CA 1
ATOM 1422 C C . VAL A 1 180 ? -14.036 6.510 -0.688 1.00 95.06 180 VAL A C 1
ATOM 1424 O O . VAL A 1 180 ? -14.486 5.815 0.221 1.00 95.06 180 VAL A O 1
ATOM 1427 N N . LYS A 1 181 ? -14.439 7.772 -0.886 1.00 93.31 181 LYS A N 1
ATOM 1428 C CA . LYS A 1 181 ? -15.398 8.506 -0.041 1.00 93.31 181 LYS A CA 1
ATOM 1429 C C . LYS A 1 181 ? -16.699 7.743 0.271 1.00 93.31 181 LYS A C 1
ATOM 1431 O O . LYS A 1 181 ? -17.160 7.854 1.407 1.00 93.31 181 LYS A O 1
ATOM 1436 N N . PRO A 1 182 ? -17.304 6.972 -0.657 1.00 94.12 182 PRO A N 1
ATOM 1437 C CA . PRO A 1 182 ? -18.520 6.210 -0.356 1.00 94.12 182 PRO A CA 1
ATOM 1438 C C . PRO A 1 182 ? -18.319 5.051 0.633 1.00 94.12 182 PRO A C 1
ATOM 1440 O O . PRO A 1 182 ? -19.295 4.521 1.158 1.00 94.12 182 PRO A O 1
ATOM 1443 N N . PHE A 1 183 ? -17.076 4.634 0.885 1.00 95.31 183 PHE A N 1
ATOM 1444 C CA . PHE A 1 183 ? -16.750 3.452 1.679 1.00 95.31 183 PHE A CA 1
ATOM 1445 C C . PHE A 1 183 ? -16.234 3.819 3.075 1.00 95.31 183 PHE A C 1
ATOM 1447 O O . PHE A 1 183 ? -15.786 4.933 3.353 1.00 95.31 183 PHE A O 1
ATOM 1454 N N . ASN A 1 184 ? -16.260 2.855 3.995 1.00 94.94 184 ASN A N 1
ATOM 1455 C CA . ASN A 1 184 ? -15.736 3.024 5.347 1.00 94.94 184 ASN A CA 1
ATOM 1456 C C . ASN A 1 184 ? -14.211 2.825 5.401 1.00 94.94 184 ASN A C 1
ATOM 1458 O O . ASN A 1 184 ? -13.724 1.882 6.025 1.00 94.94 184 ASN A O 1
ATOM 1462 N N . VAL A 1 185 ? -13.447 3.701 4.742 1.00 95.56 185 VAL A N 1
ATOM 1463 C CA . VAL A 1 185 ? -11.981 3.682 4.853 1.00 95.56 185 VAL A CA 1
ATOM 1464 C C . VAL A 1 185 ? -11.571 4.138 6.250 1.00 95.56 185 VAL A C 1
ATOM 1466 O O . VAL A 1 185 ? -11.704 5.308 6.614 1.00 95.56 185 VAL A O 1
ATOM 1469 N N . VAL A 1 186 ? -11.081 3.195 7.055 1.00 95.31 186 VAL A N 1
ATOM 1470 C CA . VAL A 1 186 ? -10.689 3.448 8.449 1.00 95.31 186 VAL A CA 1
ATOM 1471 C C . VAL A 1 186 ? -9.222 3.819 8.589 1.00 95.31 186 VAL A C 1
ATOM 1473 O O . VAL A 1 186 ? -8.870 4.461 9.586 1.00 95.31 186 VAL A O 1
ATOM 1476 N N . ALA A 1 187 ? -8.399 3.422 7.615 1.00 95.62 187 ALA A N 1
ATOM 1477 C CA . ALA A 1 187 ? -6.980 3.723 7.567 1.00 95.62 187 ALA A CA 1
ATOM 1478 C C . ALA A 1 187 ? -6.409 3.649 6.144 1.00 95.62 187 ALA A C 1
ATOM 1480 O O . ALA A 1 187 ? -6.866 2.859 5.316 1.00 95.62 187 ALA A O 1
ATOM 1481 N N . TYR A 1 188 ? -5.355 4.428 5.915 1.00 97.19 188 TYR A N 1
ATOM 1482 C CA . TYR A 1 188 ? -4.454 4.306 4.775 1.00 97.19 188 TYR A CA 1
ATOM 1483 C C . TYR A 1 188 ? -3.041 4.012 5.290 1.00 97.19 188 TYR A C 1
ATOM 1485 O O . TYR A 1 188 ? -2.452 4.842 5.981 1.00 97.19 188 TYR A O 1
ATOM 1493 N N . PHE A 1 189 ? -2.519 2.820 5.019 1.00 97.12 189 PHE A N 1
ATOM 1494 C CA . PHE A 1 189 ? -1.170 2.413 5.408 1.00 97.12 189 PHE A CA 1
ATOM 1495 C C . PHE A 1 189 ? -0.210 2.635 4.248 1.00 97.12 189 PHE A C 1
ATOM 1497 O O . PHE A 1 189 ? -0.494 2.222 3.127 1.00 97.12 189 PHE A O 1
ATOM 1504 N N . TYR A 1 190 ? 0.919 3.275 4.524 1.00 96.06 190 TYR A N 1
ATOM 1505 C CA . TYR A 1 190 ? 1.931 3.565 3.516 1.00 96.06 190 TYR A CA 1
ATOM 1506 C C . TYR A 1 190 ? 3.328 3.657 4.135 1.00 96.06 190 TYR A C 1
ATOM 1508 O O . TYR A 1 190 ? 3.455 3.639 5.356 1.00 96.06 190 TYR A O 1
ATOM 1516 N N . GLY A 1 191 ? 4.375 3.727 3.318 1.00 93.00 191 GLY A N 1
ATOM 1517 C CA . GLY A 1 191 ? 5.774 3.823 3.738 1.00 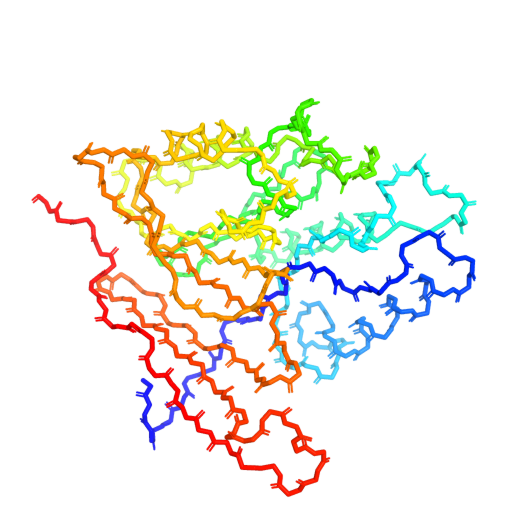93.00 191 GLY A CA 1
ATOM 1518 C C . GLY A 1 191 ? 6.496 5.026 3.126 1.00 93.00 191 GLY A C 1
ATOM 1519 O O . GLY A 1 191 ? 6.001 6.152 3.196 1.00 93.00 191 GLY A O 1
ATOM 1520 N N . HIS A 1 192 ? 7.674 4.773 2.544 1.00 92.50 192 HIS A N 1
ATOM 1521 C CA . HIS A 1 192 ? 8.524 5.725 1.808 1.00 92.50 192 HIS A CA 1
ATOM 1522 C C . HIS A 1 192 ? 9.141 6.869 2.630 1.00 92.50 192 HIS A C 1
ATOM 1524 O O . HIS A 1 192 ? 10.353 6.993 2.761 1.00 92.50 192 HIS A O 1
ATOM 1530 N N . SER A 1 193 ? 8.311 7.735 3.206 1.00 88.94 193 SER A N 1
ATOM 1531 C CA . SER A 1 193 ? 8.713 9.088 3.616 1.00 88.94 193 SER A CA 1
ATOM 1532 C C . SER A 1 193 ? 8.993 9.258 5.116 1.00 88.94 193 SER A C 1
ATOM 1534 O O . SER A 1 193 ? 9.396 10.341 5.547 1.00 88.94 193 SER A O 1
ATOM 1536 N N . GLY A 1 194 ? 8.777 8.232 5.949 1.00 86.44 194 GLY A N 1
ATOM 1537 C CA . GLY A 1 194 ? 9.106 8.309 7.374 1.00 86.44 194 GLY A CA 1
ATOM 1538 C C . GLY A 1 194 ? 8.299 7.387 8.280 1.00 86.44 194 GLY A C 1
ATOM 1539 O O . GLY A 1 194 ? 8.248 6.182 8.086 1.00 86.44 194 GLY A O 1
ATOM 1540 N N . THR A 1 195 ? 7.769 7.918 9.383 1.00 87.81 195 THR A N 1
ATOM 1541 C CA . THR A 1 195 ? 7.060 7.130 10.404 1.00 87.81 195 THR A CA 1
ATOM 1542 C C . THR A 1 195 ? 6.125 8.031 11.193 1.00 87.81 195 THR A C 1
ATOM 1544 O O . THR A 1 195 ? 6.550 9.074 11.690 1.00 87.81 195 THR A O 1
ATOM 1547 N N . GLY A 1 196 ? 4.871 7.617 11.365 1.00 87.81 196 GLY A N 1
ATOM 1548 C CA . GLY A 1 196 ? 3.936 8.295 12.258 1.00 87.81 196 GLY A CA 1
ATOM 1549 C C . GLY A 1 196 ? 2.481 8.187 11.828 1.00 87.81 196 GLY A C 1
ATOM 1550 O O . GLY A 1 196 ? 2.151 7.591 10.806 1.00 87.81 196 GLY A O 1
ATOM 1551 N N . LEU A 1 197 ? 1.606 8.789 12.632 1.00 91.19 197 LEU A N 1
ATOM 1552 C CA . LEU A 1 197 ? 0.196 8.960 12.309 1.00 91.19 197 LEU A CA 1
ATOM 1553 C C . LEU A 1 197 ? -0.024 10.363 11.743 1.00 91.19 197 LEU A C 1
ATOM 1555 O O . LEU A 1 197 ? 0.305 11.361 12.383 1.00 91.19 197 LEU A O 1
ATOM 1559 N N . ARG A 1 198 ? -0.621 10.428 10.558 1.00 91.88 198 ARG A N 1
ATOM 1560 C CA . ARG A 1 198 ? -1.079 11.656 9.914 1.00 91.88 198 ARG A CA 1
ATOM 1561 C C . ARG A 1 198 ? -2.579 11.584 9.670 1.00 91.88 198 ARG A C 1
ATOM 1563 O O . ARG A 1 198 ? -3.200 10.527 9.777 1.00 91.88 198 ARG A O 1
ATOM 1570 N N . LYS A 1 199 ? -3.156 12.724 9.312 1.00 91.69 199 LYS A N 1
ATOM 1571 C CA . LYS A 1 199 ? -4.517 12.806 8.792 1.00 91.69 199 LYS A CA 1
ATOM 1572 C C . LYS A 1 199 ? -4.477 13.474 7.434 1.00 91.69 199 LYS A C 1
ATOM 1574 O O . LYS A 1 199 ? -3.831 14.508 7.287 1.00 91.69 199 LYS A O 1
ATOM 1579 N N . TYR A 1 200 ? -5.190 12.902 6.477 1.00 90.12 200 TYR A N 1
ATOM 1580 C CA . TYR A 1 200 ? -5.423 13.533 5.188 1.00 90.12 200 TYR A CA 1
ATOM 1581 C C . TYR A 1 200 ? -6.862 14.017 5.093 1.00 90.12 200 TYR A C 1
ATOM 1583 O O . TYR A 1 200 ? -7.786 13.277 5.428 1.00 90.12 200 TYR A O 1
ATOM 1591 N N . LYS A 1 201 ? -7.045 15.254 4.632 1.00 88.12 201 LYS A N 1
ATOM 1592 C CA . LYS A 1 201 ? -8.350 15.868 4.395 1.00 88.12 201 LYS A CA 1
ATOM 1593 C C . LYS A 1 201 ? -8.249 16.752 3.146 1.00 88.12 201 LYS A C 1
ATOM 1595 O O . LYS A 1 201 ? -7.521 17.740 3.199 1.00 88.12 201 LYS A O 1
ATOM 1600 N N . PRO A 1 202 ? -8.942 16.428 2.041 1.00 79.62 202 PRO A N 1
ATOM 1601 C CA . PRO A 1 202 ? -8.777 17.145 0.772 1.00 79.62 202 PRO A CA 1
ATOM 1602 C C . PRO A 1 202 ? -9.550 18.468 0.697 1.00 79.62 202 PRO A C 1
ATOM 1604 O O . PRO A 1 202 ? -9.343 19.232 -0.238 1.00 79.62 202 PRO A O 1
ATOM 1607 N N . GLY A 1 203 ? -10.447 18.752 1.647 1.00 80.00 203 GLY A N 1
ATOM 1608 C CA 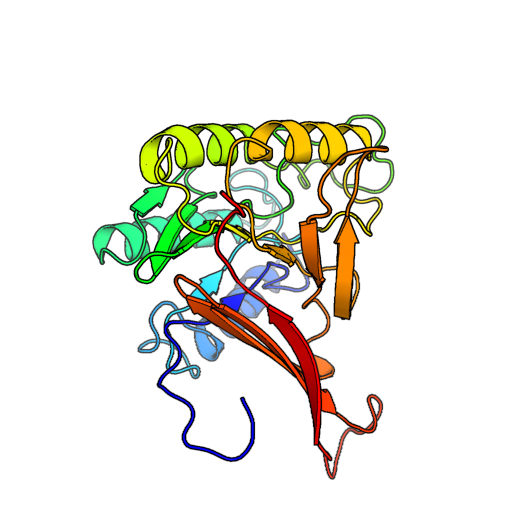. GLY A 1 203 ? -11.243 19.979 1.643 1.00 80.00 203 GLY A CA 1
ATOM 1609 C C . GLY A 1 203 ? -12.065 20.173 2.912 1.00 80.00 203 GLY A C 1
ATOM 1610 O O . GLY A 1 203 ? -12.175 19.275 3.751 1.00 80.00 203 GLY A O 1
ATOM 1611 N N . GLU A 1 204 ? -12.639 21.363 3.075 1.00 81.19 204 GLU A N 1
ATOM 1612 C CA . GLU A 1 204 ? -13.540 21.673 4.188 1.00 81.19 204 GLU A CA 1
ATOM 1613 C C . GLU A 1 204 ? -14.787 20.772 4.174 1.00 81.19 204 GLU A C 1
ATOM 1615 O O . GLU A 1 204 ? -15.237 20.317 3.128 1.00 81.19 204 GLU A O 1
ATOM 1620 N N . GLY A 1 205 ? -15.315 20.440 5.356 1.00 79.50 205 GLY A N 1
ATOM 1621 C CA . GLY A 1 205 ? -16.455 19.519 5.494 1.00 79.50 205 GLY A CA 1
ATOM 1622 C C . GLY A 1 205 ? -16.162 18.025 5.262 1.00 79.50 205 GLY A C 1
ATOM 1623 O O . GLY A 1 205 ? -16.938 17.192 5.718 1.00 79.50 205 GLY A O 1
ATOM 1624 N N . GLU A 1 206 ? -15.034 17.656 4.644 1.00 82.81 206 GLU A N 1
ATOM 1625 C CA . GLU A 1 206 ? -14.679 16.244 4.417 1.00 82.81 206 GLU A CA 1
ATOM 1626 C C . GLU A 1 206 ? -14.193 15.541 5.699 1.00 82.81 206 GLU A C 1
ATOM 1628 O O . GLU A 1 206 ? -13.557 16.146 6.580 1.00 82.81 206 GLU A O 1
ATOM 1633 N N . LYS A 1 207 ? -14.472 14.235 5.801 1.00 81.56 207 LYS A N 1
ATOM 1634 C CA . LYS A 1 207 ? -13.987 13.386 6.897 1.00 81.56 207 LYS A CA 1
ATOM 1635 C C . LYS A 1 207 ? -12.506 13.060 6.665 1.00 81.56 207 LYS A C 1
ATOM 1637 O O . LYS A 1 207 ? -12.176 12.534 5.608 1.00 81.56 207 LYS A O 1
ATOM 1642 N N . PRO A 1 208 ? -11.613 13.314 7.636 1.00 88.88 208 PRO A N 1
ATOM 1643 C CA . PRO A 1 208 ? -10.212 12.964 7.475 1.00 88.88 208 PRO A CA 1
ATOM 1644 C C . PRO A 1 208 ? -10.010 11.444 7.467 1.00 88.88 208 PRO A C 1
ATOM 1646 O O . PRO A 1 208 ? -10.635 10.721 8.251 1.00 88.88 208 PRO A O 1
ATOM 1649 N N . VAL A 1 209 ? -9.074 10.979 6.643 1.00 91.25 209 VAL A N 1
ATOM 1650 C CA . VAL A 1 209 ? -8.563 9.604 6.667 1.00 91.25 209 VAL A CA 1
ATOM 1651 C C . VAL A 1 209 ? -7.333 9.561 7.569 1.00 91.25 209 VAL A C 1
ATOM 1653 O O . VAL A 1 209 ? -6.460 10.424 7.472 1.00 91.25 209 VAL A O 1
ATOM 1656 N N . ASP A 1 210 ? -7.263 8.572 8.461 1.00 94.44 210 ASP A N 1
ATOM 1657 C CA . ASP A 1 210 ? -6.057 8.320 9.251 1.00 94.44 210 ASP A CA 1
ATOM 1658 C C . ASP A 1 210 ? -5.018 7.621 8.372 1.00 94.44 210 ASP A C 1
ATOM 1660 O O . ASP A 1 210 ? -5.267 6.538 7.842 1.00 94.44 210 ASP A O 1
ATOM 1664 N N . CYS A 1 211 ? -3.858 8.247 8.212 1.00 94.81 211 CYS A N 1
ATOM 1665 C CA . CYS A 1 211 ? -2.790 7.779 7.343 1.00 94.81 211 CYS A CA 1
ATOM 1666 C C . CYS A 1 211 ? -1.602 7.359 8.219 1.00 94.81 211 CYS A C 1
ATOM 1668 O O . CYS A 1 211 ? -1.010 8.197 8.900 1.00 94.81 211 CYS A O 1
ATOM 1670 N N . LEU A 1 212 ? -1.278 6.067 8.247 1.00 93.88 212 LEU A N 1
ATOM 1671 C CA . LEU A 1 212 ? -0.175 5.533 9.042 1.00 93.88 212 LEU A CA 1
ATOM 1672 C C . LEU A 1 212 ? 1.024 5.309 8.130 1.00 93.88 212 LEU A C 1
ATOM 1674 O O . LEU A 1 212 ? 1.004 4.409 7.293 1.00 93.88 212 LEU A O 1
ATOM 1678 N N . ASN A 1 213 ? 2.057 6.120 8.334 1.00 92.75 213 ASN A N 1
ATOM 1679 C CA . ASN A 1 213 ? 3.343 5.959 7.681 1.00 92.75 213 ASN A CA 1
ATOM 1680 C C . ASN A 1 213 ? 4.192 4.960 8.475 1.00 92.75 213 ASN A C 1
ATOM 1682 O O . ASN A 1 213 ? 4.481 5.203 9.651 1.00 92.75 213 ASN A O 1
ATOM 1686 N N . THR A 1 214 ? 4.594 3.865 7.838 1.00 87.44 214 THR A N 1
ATOM 1687 C CA . THR A 1 214 ? 5.376 2.769 8.415 1.00 87.44 214 THR A CA 1
ATOM 1688 C C . THR A 1 214 ? 6.778 2.647 7.810 1.00 87.44 214 THR A C 1
ATOM 1690 O O . THR A 1 214 ? 7.413 1.607 7.955 1.00 87.44 214 THR A O 1
ATOM 1693 N N . GLY A 1 215 ? 7.255 3.676 7.109 1.00 74.50 215 GLY A N 1
ATOM 1694 C CA . GLY A 1 215 ? 8.426 3.633 6.230 1.00 74.50 215 GLY A CA 1
ATOM 1695 C C . GLY A 1 215 ? 9.814 3.670 6.878 1.00 74.50 215 GLY A C 1
ATOM 1696 O O . GLY A 1 215 ? 10.779 3.825 6.145 1.00 74.50 215 GLY A O 1
ATOM 1697 N N . GLN A 1 216 ? 9.974 3.551 8.203 1.00 73.56 216 GLN A N 1
ATOM 1698 C CA . GLN A 1 216 ? 11.316 3.504 8.809 1.00 73.56 216 GLN A CA 1
ATOM 1699 C C . GLN A 1 216 ? 11.473 2.344 9.792 1.00 73.56 216 GLN A C 1
ATOM 1701 O O . GLN A 1 216 ? 11.332 2.494 11.008 1.00 73.56 216 GLN A O 1
ATOM 1706 N N . THR A 1 217 ? 11.785 1.174 9.239 1.00 62.75 217 THR A N 1
ATOM 1707 C CA . THR A 1 217 ? 11.878 -0.097 9.965 1.00 62.75 217 THR A CA 1
ATOM 1708 C C . THR A 1 217 ? 13.185 -0.270 10.742 1.00 62.75 217 THR A C 1
ATOM 1710 O O . THR A 1 217 ? 13.208 -1.045 11.697 1.00 62.75 217 THR A O 1
ATOM 1713 N N . GLU A 1 218 ? 14.245 0.506 10.456 1.00 69.44 218 GLU A N 1
ATOM 1714 C CA . GLU A 1 218 ? 15.470 0.503 11.287 1.00 69.44 218 GLU A CA 1
ATOM 1715 C C . GLU A 1 218 ? 15.168 0.927 12.738 1.00 69.44 218 GLU A C 1
ATOM 1717 O O . GLU A 1 218 ? 15.897 0.598 13.682 1.00 69.44 218 GLU A O 1
ATOM 1722 N N . LYS A 1 219 ? 14.096 1.715 12.898 1.00 73.38 219 LYS A N 1
ATOM 1723 C CA . LYS A 1 219 ? 13.671 2.309 14.161 1.00 73.38 219 LYS A CA 1
ATOM 1724 C C . LYS A 1 219 ? 12.674 1.420 14.887 1.00 73.38 219 LYS A C 1
ATOM 1726 O O . LYS A 1 219 ? 12.552 1.588 16.096 1.00 73.38 219 LYS A O 1
ATOM 1731 N N . GLY A 1 220 ? 12.004 0.483 14.211 1.00 81.81 220 GLY A N 1
ATOM 1732 C CA . GLY A 1 220 ? 10.998 -0.367 14.837 1.00 81.81 220 GLY A CA 1
ATOM 1733 C C . GLY A 1 220 ? 9.954 -0.962 13.900 1.00 81.81 220 GLY A C 1
ATOM 1734 O O . GLY A 1 220 ? 10.139 -1.027 12.690 1.00 81.81 220 GLY A O 1
ATOM 1735 N N . PHE A 1 221 ? 8.831 -1.405 14.468 1.00 86.81 221 PHE A N 1
ATOM 1736 C CA . PHE A 1 221 ? 7.728 -1.997 13.707 1.00 86.81 221 PHE A CA 1
ATOM 1737 C C . PHE A 1 221 ? 6.355 -1.615 14.257 1.00 86.81 221 PHE A C 1
ATOM 1739 O O . PHE A 1 221 ? 6.170 -1.332 15.445 1.00 86.81 221 PHE A O 1
ATOM 1746 N N . PHE A 1 222 ? 5.366 -1.624 13.367 1.00 90.50 222 PHE A N 1
ATOM 1747 C CA . PHE A 1 222 ? 3.984 -1.306 13.693 1.00 90.50 222 PHE A CA 1
ATOM 1748 C C . PHE A 1 222 ? 3.194 -2.568 14.011 1.00 90.50 222 PHE A C 1
ATOM 1750 O O . PHE A 1 222 ? 3.346 -3.606 13.368 1.00 90.50 222 PHE A O 1
ATOM 1757 N N . VAL A 1 223 ? 2.285 -2.445 14.971 1.00 91.25 223 VAL A N 1
ATOM 1758 C CA . VAL A 1 223 ? 1.265 -3.447 15.257 1.00 91.25 223 VAL A CA 1
ATOM 1759 C C . VAL A 1 223 ? -0.087 -2.770 15.143 1.00 91.25 223 VAL A C 1
ATOM 1761 O O . VAL A 1 223 ? -0.348 -1.763 15.802 1.00 91.25 223 VAL A O 1
ATOM 1764 N N . SER A 1 224 ? -0.950 -3.339 14.308 1.00 92.19 224 SER A N 1
ATOM 1765 C CA . SER A 1 224 ? -2.316 -2.864 14.117 1.00 92.19 224 SER A CA 1
ATOM 1766 C C . SER A 1 224 ? -3.303 -3.993 14.356 1.00 92.19 224 SER A C 1
ATOM 1768 O O . SER A 1 224 ? -3.116 -5.118 13.899 1.00 92.19 224 SER A O 1
ATOM 1770 N N . GLU A 1 225 ? -4.379 -3.669 15.055 1.00 92.06 225 GLU A N 1
ATOM 1771 C CA . GLU A 1 225 ? -5.543 -4.524 15.213 1.00 92.06 225 GLU A CA 1
ATOM 1772 C C . GLU A 1 225 ? -6.740 -3.782 14.641 1.00 92.06 225 GLU A C 1
ATOM 1774 O O . GLU A 1 225 ? -7.182 -2.772 15.192 1.00 92.06 225 GLU A O 1
ATOM 1779 N N . VAL A 1 226 ? -7.252 -4.293 13.528 1.00 89.88 226 VAL A N 1
ATOM 1780 C CA . VAL A 1 226 ? -8.454 -3.781 12.880 1.00 89.88 226 VAL A CA 1
ATOM 1781 C C . VAL A 1 226 ? -9.502 -4.879 12.962 1.00 89.88 226 VAL A C 1
ATOM 1783 O O . VAL A 1 226 ? -9.273 -5.997 12.505 1.00 89.88 226 VAL A O 1
ATOM 1786 N N . ALA A 1 227 ? -10.636 -4.568 13.572 1.00 85.25 227 ALA A N 1
ATOM 1787 C CA . ALA A 1 227 ? -11.789 -5.450 13.672 1.00 85.25 227 ALA A CA 1
ATOM 1788 C C . ALA A 1 227 ? -13.064 -4.633 13.460 1.00 85.25 227 ALA A C 1
ATOM 1790 O O . ALA A 1 227 ? -13.017 -3.402 13.434 1.00 85.25 227 ALA A O 1
ATOM 1791 N N . SER A 1 228 ? -14.218 -5.289 13.342 1.00 80.50 228 SER A N 1
ATOM 1792 C CA . SER A 1 228 ? -15.497 -4.581 13.415 1.00 80.50 228 SER A CA 1
ATOM 1793 C C . SER A 1 228 ? -15.639 -3.897 14.784 1.00 80.50 228 SER A C 1
ATOM 1795 O O . SER A 1 228 ? -15.351 -4.487 15.824 1.00 80.50 228 SER A O 1
ATOM 1797 N N . GLY A 1 229 ? -16.011 -2.618 14.789 1.00 86.38 229 GLY A N 1
ATOM 1798 C CA . GLY A 1 229 ? -16.196 -1.810 15.997 1.00 86.38 229 GLY A CA 1
ATOM 1799 C C . GLY A 1 229 ? -14.931 -1.221 16.638 1.00 86.38 229 GLY A C 1
ATOM 1800 O O . GLY A 1 229 ? -15.067 -0.284 17.420 1.00 86.38 229 GLY A O 1
ATOM 1801 N N . ARG A 1 230 ? -13.712 -1.674 16.308 1.00 90.69 230 ARG A N 1
ATOM 1802 C CA . ARG A 1 230 ? -12.473 -1.109 16.876 1.00 90.69 230 ARG A CA 1
ATOM 1803 C C . ARG A 1 230 ? -11.282 -1.158 15.919 1.00 90.69 230 ARG A C 1
ATOM 1805 O O . ARG A 1 230 ? -11.032 -2.165 15.265 1.00 90.69 230 ARG A O 1
ATOM 1812 N N . PHE A 1 231 ? -10.506 -0.081 15.900 1.00 92.69 231 PHE A N 1
ATOM 1813 C CA . PHE A 1 231 ? -9.188 -0.008 15.284 1.00 92.69 231 PHE A CA 1
ATOM 1814 C C . PHE A 1 231 ? -8.180 0.515 16.313 1.00 92.69 231 PHE A C 1
ATOM 1816 O O . PHE A 1 231 ? -8.391 1.562 16.925 1.00 92.69 231 PHE A O 1
ATOM 1823 N N . ARG A 1 232 ? -7.086 -0.229 16.496 1.00 92.94 232 ARG A N 1
ATOM 1824 C CA . ARG A 1 232 ? -5.931 0.146 17.310 1.00 92.94 232 ARG A CA 1
ATOM 1825 C C . ARG A 1 232 ? -4.653 0.057 16.498 1.00 92.94 232 ARG A C 1
ATOM 1827 O O . ARG A 1 232 ? -4.457 -0.926 15.789 1.00 92.94 232 ARG A O 1
ATOM 1834 N N . ALA A 1 233 ? -3.757 1.017 16.685 1.00 92.56 233 ALA A N 1
ATOM 1835 C CA . ALA A 1 233 ? -2.407 0.951 16.143 1.00 92.56 233 ALA A CA 1
ATOM 1836 C C . ALA A 1 233 ? -1.386 1.452 17.163 1.00 92.56 233 ALA A C 1
ATOM 1838 O O . ALA A 1 233 ? -1.619 2.421 17.889 1.00 92.56 233 ALA A O 1
ATOM 1839 N N . ALA A 1 234 ? -0.247 0.777 17.212 1.00 90.94 234 ALA A N 1
ATOM 1840 C CA . ALA A 1 234 ? 0.898 1.159 18.009 1.00 90.94 234 ALA A CA 1
ATOM 1841 C C . ALA A 1 234 ? 2.173 0.888 17.225 1.00 90.94 234 ALA A C 1
ATOM 1843 O O . ALA A 1 234 ? 2.201 0.092 16.286 1.00 90.94 234 ALA A O 1
ATOM 1844 N N . TYR A 1 235 ? 3.229 1.555 17.650 1.00 88.31 235 TYR A N 1
ATOM 1845 C CA . TYR A 1 235 ? 4.548 1.445 17.074 1.00 88.31 235 TYR A CA 1
ATOM 1846 C C . TYR A 1 235 ? 5.533 1.112 18.188 1.00 88.31 235 TYR A C 1
ATOM 1848 O O . TYR A 1 235 ? 5.611 1.854 19.170 1.00 88.31 235 TYR A O 1
ATOM 1856 N N . GLN A 1 236 ? 6.235 -0.015 18.070 1.00 87.25 236 GLN A N 1
ATOM 1857 C CA . GLN A 1 236 ? 7.358 -0.314 18.950 1.00 87.25 236 GLN A CA 1
ATOM 1858 C C . GLN A 1 236 ? 8.609 0.260 18.306 1.00 87.25 236 GLN A C 1
ATOM 1860 O O . GLN A 1 236 ? 8.946 -0.137 17.195 1.00 87.25 236 GLN A O 1
ATOM 1865 N N . ILE A 1 237 ? 9.270 1.192 18.988 1.00 87.38 237 ILE A N 1
ATOM 1866 C CA . ILE A 1 237 ? 10.395 1.960 18.451 1.00 87.38 237 ILE A CA 1
ATOM 1867 C C . ILE A 1 237 ? 11.581 1.936 19.413 1.00 87.38 237 ILE A C 1
ATOM 1869 O O . ILE A 1 237 ? 11.393 1.866 20.628 1.00 87.38 237 ILE A O 1
ATOM 1873 N N . LYS A 1 238 ? 12.802 2.017 18.881 1.00 88.50 238 LYS A N 1
ATOM 1874 C CA . LYS A 1 238 ? 13.998 2.329 19.665 1.00 88.50 238 LYS A CA 1
ATOM 1875 C C . LYS A 1 238 ? 13.813 3.668 20.385 1.00 88.50 238 LYS A C 1
ATOM 1877 O O . LYS A 1 238 ? 13.409 4.650 19.758 1.00 88.50 238 LYS A O 1
ATOM 1882 N N . LYS A 1 239 ? 14.151 3.722 21.676 1.00 87.94 239 LYS A N 1
ATOM 1883 C CA . LYS A 1 239 ? 14.184 4.980 22.440 1.00 87.94 239 LYS A CA 1
ATOM 1884 C C . LYS A 1 239 ? 15.248 5.931 21.895 1.00 87.94 239 LYS A C 1
ATOM 1886 O O . LYS A 1 239 ? 14.977 7.111 21.697 1.00 87.94 239 LYS A O 1
ATOM 1891 N N . ASP A 1 240 ? 16.433 5.395 21.603 1.00 87.31 240 ASP A N 1
ATOM 1892 C CA . ASP A 1 240 ? 17.482 6.085 20.856 1.00 87.31 240 ASP A CA 1
ATOM 1893 C C . ASP A 1 240 ? 17.573 5.506 19.439 1.00 87.31 240 ASP A C 1
ATOM 1895 O O . ASP A 1 240 ? 17.995 4.369 19.229 1.00 87.31 240 ASP A O 1
ATOM 1899 N N . PHE A 1 241 ? 17.181 6.302 18.444 1.00 82.94 241 PHE A N 1
ATOM 1900 C CA . PHE A 1 241 ? 17.199 5.882 17.043 1.00 82.94 241 PHE A CA 1
ATOM 1901 C C . PHE A 1 241 ? 18.615 5.712 16.475 1.00 82.94 241 PHE A C 1
ATOM 1903 O O . PHE A 1 241 ? 18.755 5.103 15.418 1.00 82.94 241 PHE A O 1
ATOM 1910 N N . LYS A 1 242 ? 19.647 6.239 17.146 1.00 85.38 242 LYS A N 1
ATOM 1911 C CA . LYS A 1 242 ? 21.052 6.096 16.740 1.00 85.38 242 LYS A CA 1
ATOM 1912 C C . LYS A 1 242 ? 21.735 4.888 17.379 1.00 85.38 242 LYS A C 1
ATOM 1914 O O . LYS A 1 242 ? 22.846 4.552 16.974 1.00 85.38 242 LYS A O 1
ATOM 1919 N N . ALA A 1 243 ? 21.097 4.236 18.352 1.00 85.69 243 ALA A N 1
ATOM 1920 C CA . ALA A 1 243 ? 21.682 3.099 19.045 1.00 85.69 243 ALA A CA 1
ATOM 1921 C C . ALA A 1 243 ? 21.866 1.897 18.101 1.00 85.69 243 ALA A C 1
ATOM 1923 O O . ALA A 1 243 ? 20.933 1.455 17.413 1.00 85.69 243 ALA A O 1
ATOM 1924 N N . THR A 1 244 ? 23.087 1.359 18.098 1.00 84.94 244 THR A N 1
ATOM 1925 C CA . THR A 1 244 ? 23.499 0.163 17.343 1.00 84.94 244 THR A CA 1
ATOM 1926 C C . THR A 1 244 ? 23.764 -1.051 18.244 1.00 84.94 244 THR A C 1
ATOM 1928 O O . THR A 1 244 ? 23.802 -2.172 17.744 1.00 84.94 244 THR A O 1
ATOM 1931 N N . GLY A 1 245 ? 23.880 -0.847 19.561 1.00 84.50 245 GLY A N 1
ATOM 1932 C CA . GLY A 1 245 ? 23.984 -1.870 20.609 1.00 84.50 245 GLY A CA 1
ATOM 1933 C C . GLY A 1 245 ? 23.137 -1.478 21.826 1.00 84.50 245 GLY A C 1
ATOM 1934 O O . GLY A 1 245 ? 22.705 -0.331 21.906 1.00 84.50 245 GLY A O 1
ATOM 1935 N N . ASP A 1 246 ? 22.855 -2.430 22.722 1.00 87.44 246 ASP A N 1
ATOM 1936 C CA . ASP A 1 246 ? 22.035 -2.233 23.935 1.00 87.44 246 ASP A CA 1
ATOM 1937 C C . ASP A 1 246 ? 20.693 -1.527 23.667 1.00 87.44 246 ASP A C 1
ATOM 1939 O O . ASP A 1 246 ? 20.339 -0.509 24.258 1.00 87.44 246 ASP A O 1
ATOM 1943 N N . LEU A 1 247 ? 19.942 -2.076 22.706 1.00 88.00 247 LEU A N 1
ATOM 1944 C CA . LEU A 1 247 ? 18.717 -1.466 22.198 1.00 88.00 247 LEU A CA 1
ATOM 1945 C C . LEU A 1 247 ? 17.613 -1.421 23.263 1.00 88.00 247 LEU A C 1
ATOM 1947 O O . LEU A 1 247 ? 17.020 -2.445 23.610 1.00 88.00 247 LEU A O 1
ATOM 1951 N N . GLU A 1 248 ? 17.262 -0.214 23.696 1.00 90.62 248 GLU A N 1
ATOM 1952 C CA . GLU A 1 248 ? 16.054 0.026 24.477 1.00 90.62 248 GLU A CA 1
ATOM 1953 C C . GLU A 1 248 ? 14.858 0.344 23.581 1.00 90.62 248 GLU A C 1
ATOM 1955 O O . GLU A 1 248 ? 14.934 1.177 22.676 1.00 90.62 248 GLU A O 1
ATOM 1960 N N . TRP A 1 249 ? 13.719 -0.271 23.892 1.00 88.25 249 TRP A N 1
ATOM 1961 C CA . TRP A 1 249 ? 12.481 -0.128 23.133 1.00 88.25 249 TRP A CA 1
ATOM 1962 C C . TRP A 1 249 ? 11.400 0.567 23.957 1.00 88.25 249 TRP A C 1
ATOM 1964 O O . TRP A 1 249 ? 11.289 0.367 25.168 1.00 88.25 249 TRP A O 1
ATOM 1974 N N . GLU A 1 250 ? 10.557 1.340 23.286 1.00 89.25 250 GLU A N 1
ATOM 1975 C CA . GLU A 1 250 ? 9.340 1.918 23.846 1.00 89.25 250 GLU A CA 1
ATOM 1976 C C . GLU A 1 250 ? 8.138 1.675 22.928 1.00 89.25 250 GLU A C 1
ATOM 1978 O O . GLU A 1 250 ? 8.271 1.515 21.713 1.00 89.25 250 GLU A O 1
ATOM 1983 N N . TRP A 1 251 ? 6.945 1.649 23.521 1.00 89.06 251 TRP A N 1
ATOM 1984 C CA . TRP A 1 251 ? 5.687 1.574 22.785 1.00 89.06 251 TRP A CA 1
ATOM 1985 C C . TRP A 1 251 ? 5.073 2.964 22.645 1.00 89.06 251 TRP A C 1
ATOM 1987 O O . TRP A 1 251 ? 4.818 3.641 23.638 1.00 89.06 251 TRP A O 1
ATOM 1997 N N . LYS A 1 252 ? 4.753 3.353 21.409 1.00 88.06 252 LYS A N 1
ATOM 1998 C CA . LYS A 1 252 ? 3.931 4.527 21.098 1.00 88.06 252 LYS A CA 1
ATOM 1999 C C . LYS A 1 252 ? 2.545 4.068 20.677 1.00 88.06 252 LYS A C 1
ATOM 2001 O O . LYS A 1 252 ? 2.387 3.428 19.640 1.00 88.06 252 LYS A O 1
ATOM 2006 N N . HIS A 1 253 ? 1.535 4.388 21.477 1.00 90.25 253 HIS A N 1
ATOM 2007 C CA . HIS A 1 253 ? 0.137 4.088 21.172 1.00 90.25 253 HIS A CA 1
ATOM 2008 C C . HIS A 1 253 ? -0.439 5.209 20.307 1.00 90.25 253 HIS A C 1
ATOM 2010 O O . HIS A 1 253 ? -0.673 6.309 20.794 1.00 90.25 253 HIS A O 1
ATOM 2016 N N . LEU A 1 254 ? -0.611 4.941 19.013 1.00 90.00 254 LEU A N 1
ATOM 2017 C CA . LEU A 1 254 ? -0.928 5.972 18.025 1.00 90.00 254 LEU A CA 1
ATOM 2018 C C . LEU A 1 254 ? -2.423 6.272 17.965 1.00 90.00 254 LEU A C 1
ATOM 2020 O O . LEU A 1 254 ? -2.816 7.427 17.834 1.00 90.00 254 LEU A O 1
ATOM 2024 N N . LEU A 1 255 ? -3.256 5.231 18.032 1.00 91.12 255 LEU A N 1
ATOM 2025 C CA . LEU A 1 255 ? -4.707 5.372 17.968 1.00 91.12 255 LEU A CA 1
ATOM 2026 C C . LEU A 1 255 ? -5.430 4.196 18.631 1.00 91.12 255 LEU A C 1
ATOM 2028 O O . LEU A 1 255 ? -4.971 3.052 18.583 1.00 91.12 255 LEU A O 1
ATOM 2032 N N . ASP A 1 256 ? -6.596 4.500 19.192 1.00 92.88 256 ASP A N 1
ATOM 2033 C CA . ASP A 1 256 ? -7.614 3.553 19.644 1.00 92.88 256 ASP A CA 1
ATOM 2034 C C . ASP A 1 256 ? -8.979 4.207 19.404 1.00 92.88 256 ASP A C 1
ATOM 2036 O O . ASP A 1 256 ? -9.331 5.186 20.061 1.00 92.88 256 ASP A O 1
ATOM 2040 N N . LYS A 1 257 ? -9.700 3.747 18.381 1.00 91.88 257 LYS A N 1
ATOM 2041 C CA . LYS A 1 257 ? -10.948 4.375 17.931 1.00 91.88 257 LYS A CA 1
ATOM 2042 C C . LYS A 1 257 ? -11.957 3.342 17.427 1.00 91.88 257 LYS A C 1
ATOM 2044 O O . LYS A 1 257 ? -11.566 2.227 17.071 1.00 91.88 257 LYS A O 1
ATOM 2049 N N . PRO A 1 258 ? -13.246 3.700 17.316 1.00 90.31 258 PRO A N 1
ATOM 2050 C CA . PRO A 1 258 ? -14.209 2.889 16.583 1.00 90.31 258 PRO A CA 1
ATOM 2051 C C . PRO A 1 258 ? -13.815 2.730 15.106 1.00 90.31 258 PRO A C 1
ATOM 2053 O O . PRO A 1 258 ? -13.279 3.656 14.494 1.00 90.31 258 PRO A O 1
ATOM 2056 N N . SER A 1 259 ? -14.101 1.566 14.522 1.00 86.62 259 SER A N 1
ATOM 2057 C CA . SER A 1 259 ? -13.881 1.281 13.090 1.00 86.62 259 SER A CA 1
ATOM 2058 C C . SER A 1 259 ? -15.171 1.269 12.256 1.00 86.62 259 SER A C 1
ATOM 2060 O O . SER A 1 259 ? -15.112 1.072 11.048 1.00 86.62 259 SER A O 1
ATOM 2062 N N . GLY A 1 260 ? -16.341 1.471 12.867 1.00 78.62 260 GLY A N 1
ATOM 2063 C CA . GLY A 1 260 ? -17.611 1.598 12.144 1.00 78.62 260 GLY A CA 1
ATOM 2064 C C . GLY A 1 260 ? -17.825 3.003 11.573 1.00 78.62 260 GLY A C 1
ATOM 2065 O O . GLY A 1 260 ? -17.250 3.975 12.071 1.00 78.62 260 GLY A O 1
ATOM 2066 N N . GLN A 1 261 ? -18.689 3.131 10.561 1.00 63.28 261 GLN A N 1
ATOM 2067 C CA . GLN A 1 261 ? -19.258 4.440 10.236 1.00 63.28 261 GLN A CA 1
ATOM 2068 C C . GLN A 1 261 ? -20.230 4.857 11.352 1.00 63.28 261 GLN A C 1
ATOM 2070 O O . GLN A 1 261 ? -21.006 4.014 11.812 1.00 63.28 261 GLN A O 1
ATOM 2075 N N . PRO A 1 262 ? -20.211 6.125 11.804 1.00 52.53 262 PRO A N 1
ATOM 2076 C CA . PRO A 1 262 ? -21.362 6.679 12.506 1.00 52.53 262 PRO A CA 1
ATOM 2077 C C . PRO A 1 262 ? -22.585 6.485 11.603 1.00 52.53 262 PRO A C 1
ATOM 2079 O O . PRO A 1 262 ? -22.505 6.811 10.418 1.00 52.53 262 PRO A O 1
ATOM 2082 N N . ARG A 1 263 ? -23.648 5.884 12.140 1.00 47.66 263 ARG A N 1
ATOM 2083 C CA . ARG A 1 263 ? -24.944 5.848 11.455 1.00 47.66 263 ARG A CA 1
ATOM 2084 C C . ARG A 1 263 ? -25.521 7.252 11.362 1.00 47.66 263 ARG A C 1
ATOM 2086 O O . ARG A 1 263 ? -25.283 8.025 12.319 1.00 47.66 263 ARG A O 1
#